Protein AF-C5KZC9-F1 (afdb_monomer)

pLDDT: mean 76.5, std 20.25, range [25.73, 97.44]

Structure (mmCIF, N/CA/C/O backbone):
data_AF-C5KZC9-F1
#
_entry.id   AF-C5KZC9-F1
#
loop_
_atom_site.group_PDB
_atom_site.id
_atom_site.type_symbol
_atom_site.label_atom_id
_atom_site.label_alt_id
_atom_site.label_comp_id
_atom_site.label_asym_id
_atom_site.label_entity_id
_atom_site.label_seq_id
_atom_site.pdbx_PDB_ins_code
_atom_site.Cartn_x
_atom_site.Cartn_y
_atom_site.Cartn_z
_atom_site.occupancy
_atom_site.B_iso_or_equiv
_atom_site.auth_seq_id
_atom_site.auth_comp_id
_atom_site.auth_asym_id
_atom_site.auth_atom_id
_atom_site.pdbx_PDB_model_num
ATOM 1 N N . MET A 1 1 ? -33.619 15.787 -28.113 1.00 56.53 1 MET A N 1
ATOM 2 C CA . MET A 1 1 ? -34.824 15.635 -27.268 1.00 56.53 1 MET A CA 1
ATOM 3 C C . MET A 1 1 ? -34.682 14.503 -26.257 1.00 56.53 1 MET A C 1
ATOM 5 O O . MET A 1 1 ? -35.093 14.689 -25.119 1.00 56.53 1 MET A O 1
ATOM 9 N N . ASP A 1 2 ? -34.049 13.380 -26.606 1.00 70.75 2 ASP A N 1
ATOM 10 C CA . ASP A 1 2 ? -33.923 12.236 -25.684 1.00 70.75 2 ASP A CA 1
ATOM 11 C C . ASP A 1 2 ? -33.048 12.512 -24.455 1.00 70.75 2 ASP A C 1
ATOM 13 O O . ASP A 1 2 ? -33.396 12.105 -23.353 1.00 70.75 2 ASP A O 1
ATOM 17 N N . HIS A 1 3 ? -31.980 13.305 -24.595 1.00 58.06 3 HIS A N 1
ATOM 18 C CA . HIS A 1 3 ? -31.148 13.717 -23.457 1.00 58.06 3 HIS A CA 1
ATOM 19 C C . HIS A 1 3 ? -31.890 14.625 -22.455 1.00 58.06 3 HIS A C 1
ATOM 21 O O . HIS A 1 3 ? -31.601 14.568 -21.265 1.00 58.06 3 HIS A O 1
ATOM 27 N N . LEU A 1 4 ? -32.868 15.426 -22.905 1.00 70.88 4 LEU A N 1
ATOM 28 C CA . LEU A 1 4 ? -33.699 16.267 -22.028 1.00 70.88 4 LEU A CA 1
ATOM 29 C C . LEU A 1 4 ? -34.722 15.425 -21.259 1.00 70.88 4 LEU A C 1
ATOM 31 O O . LEU A 1 4 ? -34.885 15.614 -20.058 1.00 70.88 4 LEU A O 1
ATOM 35 N N . LYS A 1 5 ? -35.358 14.449 -21.920 1.00 80.25 5 LYS A N 1
ATOM 36 C CA . LYS A 1 5 ? -36.233 13.472 -21.250 1.00 80.25 5 LYS A CA 1
ATOM 37 C C . LYS A 1 5 ? -35.456 12.612 -20.246 1.00 80.25 5 LYS A C 1
ATOM 39 O O . LYS A 1 5 ? -35.939 12.378 -19.145 1.00 80.25 5 LYS A O 1
ATOM 44 N N . ALA A 1 6 ? -34.237 12.196 -20.593 1.00 75.38 6 ALA A N 1
ATOM 45 C CA . ALA A 1 6 ? -33.352 11.466 -19.686 1.00 75.38 6 ALA A CA 1
ATOM 46 C C . ALA A 1 6 ? -32.911 12.316 -18.482 1.00 75.38 6 ALA A C 1
ATOM 48 O O . ALA A 1 6 ? -32.809 11.796 -17.376 1.00 75.38 6 ALA A O 1
ATOM 49 N N . ALA A 1 7 ? -32.679 13.619 -18.677 1.00 75.31 7 ALA A N 1
ATOM 50 C CA . ALA A 1 7 ? -32.348 14.538 -17.591 1.00 75.31 7 ALA A CA 1
ATOM 51 C C . ALA A 1 7 ? -33.533 14.767 -16.638 1.00 75.31 7 ALA A C 1
ATOM 53 O O . ALA A 1 7 ? -33.340 14.730 -15.430 1.00 75.31 7 ALA A O 1
ATOM 54 N N . LEU A 1 8 ? -34.751 14.934 -17.166 1.00 79.50 8 LEU A N 1
ATOM 55 C CA . LEU A 1 8 ? -35.981 15.105 -16.375 1.00 79.50 8 LEU A CA 1
ATOM 56 C C . LEU A 1 8 ? -36.355 13.865 -15.548 1.00 79.50 8 LEU A C 1
ATOM 58 O O . LEU A 1 8 ? -36.959 14.001 -14.490 1.00 79.50 8 LEU A O 1
ATOM 62 N N . ASN A 1 9 ? -35.989 12.669 -16.016 1.00 79.00 9 ASN A N 1
ATOM 63 C CA . ASN A 1 9 ? -36.271 11.408 -15.324 1.00 79.00 9 ASN A CA 1
ATOM 64 C C . ASN A 1 9 ? -35.149 10.955 -14.373 1.00 79.00 9 ASN A C 1
ATOM 66 O O . ASN A 1 9 ? -35.318 9.964 -13.660 1.00 79.00 9 ASN A O 1
ATOM 70 N N . ARG A 1 10 ? -33.996 11.636 -14.352 1.00 73.81 10 ARG A N 1
ATOM 71 C CA . ARG A 1 10 ? -32.923 11.331 -13.398 1.00 73.81 10 ARG A CA 1
ATOM 72 C C . ARG A 1 10 ? -33.232 11.989 -12.060 1.00 73.81 10 ARG A C 1
ATOM 74 O O . ARG A 1 10 ? -33.230 13.211 -11.962 1.00 73.81 10 ARG A O 1
ATOM 81 N N . LYS A 1 11 ? -33.431 11.171 -11.025 1.00 71.44 11 LYS A N 1
ATOM 82 C CA . LYS A 1 11 ? -33.475 11.650 -9.638 1.00 71.44 11 LYS A CA 1
ATOM 83 C C . LYS A 1 11 ? -32.173 12.362 -9.302 1.00 71.44 11 LYS A C 1
ATOM 85 O O . LYS A 1 11 ? -31.092 11.895 -9.676 1.00 71.44 11 LYS A O 1
ATOM 90 N N . HIS A 1 12 ? -32.277 13.491 -8.611 1.00 66.44 12 HIS A N 1
ATOM 91 C CA . HIS A 1 12 ? -31.093 14.218 -8.186 1.00 66.44 12 HIS A CA 1
ATOM 92 C C . HIS A 1 12 ? -30.274 13.339 -7.220 1.00 66.44 12 HIS A C 1
ATOM 94 O O . HIS A 1 12 ? -30.868 12.650 -6.391 1.00 66.44 12 HIS A O 1
ATOM 100 N N . PRO A 1 13 ? -28.929 13.362 -7.252 1.00 62.03 13 PRO A N 1
ATOM 101 C CA . PRO A 1 13 ? -28.102 12.558 -6.344 1.00 62.03 13 PRO A CA 1
ATOM 102 C C . PRO A 1 13 ? -28.364 12.815 -4.849 1.00 62.03 13 PRO A C 1
ATOM 104 O O . PRO A 1 13 ? -28.016 11.985 -4.019 1.00 62.03 13 PRO A O 1
ATOM 107 N N . PHE A 1 14 ? -28.984 13.952 -4.501 1.00 61.25 14 PHE A N 1
ATOM 108 C CA . PHE A 1 14 ? -29.419 14.263 -3.132 1.00 61.25 14 PHE A CA 1
ATOM 109 C C . PHE A 1 14 ? -30.878 13.865 -2.823 1.00 61.25 14 PHE A C 1
ATOM 111 O O . PHE A 1 14 ? -31.293 13.958 -1.674 1.00 61.25 14 PHE A O 1
ATOM 118 N N . GLU A 1 15 ? -31.662 13.439 -3.818 1.00 68.25 15 GLU A N 1
ATOM 119 C CA . GLU A 1 15 ? -33.029 12.904 -3.649 1.00 68.25 15 GLU A CA 1
ATOM 120 C C . GLU A 1 15 ? -33.037 11.380 -3.482 1.00 68.25 15 GLU A C 1
ATOM 122 O O . GLU A 1 15 ? -33.970 10.808 -2.916 1.00 68.25 15 GLU A O 1
ATOM 127 N N . THR A 1 16 ? -31.996 10.700 -3.964 1.00 64.38 16 THR A N 1
ATOM 128 C CA . THR A 1 16 ? -31.671 9.339 -3.540 1.00 64.38 16 THR A CA 1
ATOM 129 C C . THR A 1 16 ? -31.105 9.443 -2.130 1.00 64.38 16 THR A C 1
ATOM 131 O O . THR A 1 16 ? -29.973 9.890 -1.968 1.00 64.38 16 THR A O 1
ATOM 134 N N . GLY A 1 17 ? -31.918 9.140 -1.113 1.00 59.38 17 GLY A N 1
ATOM 135 C CA . GLY A 1 17 ? -31.528 9.263 0.294 1.00 59.38 17 GLY A CA 1
ATOM 136 C C . GLY A 1 17 ? -30.123 8.716 0.553 1.00 59.38 17 GLY A C 1
ATOM 137 O O . GLY A 1 17 ? -29.744 7.676 0.014 1.00 59.38 17 GLY A O 1
ATOM 138 N N . ILE A 1 18 ? -29.338 9.443 1.347 1.00 65.19 18 ILE A N 1
ATOM 139 C CA . ILE A 1 18 ? -27.972 9.044 1.682 1.00 65.19 18 ILE A CA 1
ATOM 140 C C . ILE A 1 18 ? -28.056 7.724 2.450 1.00 65.19 18 ILE A C 1
ATOM 142 O O . ILE A 1 18 ? -28.558 7.692 3.569 1.00 65.19 18 ILE A O 1
ATOM 146 N N . THR A 1 19 ? -27.584 6.639 1.843 1.00 71.38 19 THR A N 1
ATOM 147 C CA . THR A 1 19 ? -27.406 5.364 2.539 1.00 71.38 19 THR A CA 1
ATOM 148 C C . THR A 1 19 ? -26.025 5.398 3.172 1.00 71.38 19 THR A C 1
ATOM 150 O O . THR A 1 19 ? -25.015 5.440 2.465 1.00 71.38 19 THR A O 1
ATOM 153 N N . LEU A 1 20 ? -25.970 5.483 4.499 1.00 77.62 20 LEU A N 1
ATOM 154 C CA . LEU A 1 20 ? -24.702 5.463 5.214 1.00 77.62 20 LEU A CA 1
ATOM 155 C C . LEU A 1 20 ? -24.262 4.002 5.391 1.00 77.62 20 LEU A C 1
ATOM 157 O O . LEU A 1 20 ? -25.102 3.115 5.538 1.00 77.62 20 LEU A O 1
ATOM 161 N N . PRO A 1 21 ? -22.952 3.712 5.391 1.00 80.88 21 PRO A N 1
ATOM 162 C CA . PRO A 1 21 ? -22.478 2.403 5.817 1.00 80.88 21 PRO A CA 1
ATOM 163 C C . PRO A 1 21 ? -22.951 2.108 7.246 1.00 80.88 21 PRO A C 1
ATOM 165 O O . PRO A 1 21 ? -22.886 2.991 8.104 1.00 80.88 21 PRO A O 1
ATOM 168 N N . LEU A 1 22 ? -23.344 0.862 7.530 1.00 82.06 22 LEU A N 1
ATOM 169 C CA . LEU A 1 22 ? -23.830 0.448 8.858 1.00 82.06 22 LEU A CA 1
ATOM 170 C C . LEU A 1 22 ? -22.852 0.802 9.990 1.00 82.06 22 LEU A C 1
ATOM 172 O O . LEU A 1 22 ? -23.264 1.172 11.086 1.00 82.06 22 LEU A O 1
ATOM 176 N N . SER A 1 23 ? -21.545 0.736 9.721 1.00 81.69 23 SER A N 1
ATOM 177 C CA . SER A 1 23 ? -20.506 1.127 10.679 1.00 81.69 23 SER A CA 1
ATOM 178 C C . SER A 1 23 ? -20.565 2.614 11.043 1.00 81.69 23 SER A C 1
ATOM 180 O O . SER A 1 23 ? -20.324 2.979 12.195 1.00 81.69 23 SER A O 1
ATOM 182 N N . LEU A 1 24 ? -20.917 3.474 10.086 1.00 85.19 24 LEU A N 1
ATOM 183 C CA . LEU A 1 24 ? -21.069 4.908 10.296 1.00 85.19 24 LEU A CA 1
ATOM 184 C C . LEU A 1 24 ? -22.388 5.230 11.005 1.00 85.19 24 LEU A C 1
ATOM 186 O O . LEU A 1 24 ? -22.391 6.061 11.910 1.00 85.19 24 LEU A O 1
ATOM 190 N N . GLU A 1 25 ? -23.477 4.539 10.665 1.00 88.69 25 GLU A N 1
ATOM 191 C CA . GLU A 1 25 ? -24.753 4.654 11.388 1.00 88.69 25 GLU A CA 1
ATOM 192 C C . GLU A 1 25 ? -24.590 4.265 12.860 1.00 88.69 25 GLU A C 1
ATOM 194 O O . GLU A 1 25 ? -24.936 5.045 13.746 1.00 88.69 25 GLU A O 1
ATOM 199 N N . ALA A 1 26 ? -23.952 3.124 13.135 1.00 87.75 26 ALA A N 1
ATOM 200 C CA . ALA A 1 26 ? -23.661 2.672 14.493 1.00 87.75 26 ALA A CA 1
ATOM 201 C C . ALA A 1 26 ? -22.746 3.647 15.255 1.00 87.75 26 ALA A C 1
ATOM 203 O O . ALA A 1 26 ? -22.892 3.832 16.469 1.00 87.75 26 ALA A O 1
ATOM 204 N N . ALA A 1 27 ? -21.796 4.288 14.566 1.00 89.81 27 ALA A N 1
ATOM 205 C CA . ALA A 1 27 ? -20.940 5.309 15.162 1.00 89.81 27 ALA A CA 1
ATOM 206 C C . ALA A 1 27 ? -21.733 6.571 15.532 1.00 89.81 27 ALA A C 1
ATOM 208 O O . ALA A 1 27 ? -21.551 7.096 16.633 1.00 89.81 27 ALA A O 1
ATOM 209 N N . ILE A 1 28 ? -22.632 7.026 14.654 1.00 92.06 28 ILE A N 1
ATOM 210 C CA . ILE A 1 28 ? -23.534 8.156 14.914 1.00 92.06 28 ILE A CA 1
ATOM 211 C C . ILE A 1 28 ? -24.454 7.826 16.091 1.00 92.06 28 ILE A C 1
ATOM 213 O O . ILE A 1 28 ? -24.518 8.598 17.044 1.00 92.06 28 ILE A O 1
ATOM 217 N N . GLU A 1 29 ? -25.103 6.663 16.079 1.00 92.56 29 GLU A N 1
ATOM 218 C CA . GLU A 1 29 ? -25.980 6.215 17.164 1.00 92.56 29 GLU A CA 1
ATOM 219 C C . GLU A 1 29 ? -25.226 6.147 18.498 1.00 92.56 29 GLU A C 1
ATOM 221 O O . GLU A 1 29 ? -25.708 6.653 19.512 1.00 92.56 29 GLU A O 1
ATOM 226 N N . THR A 1 30 ? -24.006 5.603 18.502 1.00 91.56 30 THR A N 1
ATOM 227 C CA . THR A 1 30 ? -23.151 5.561 19.699 1.00 91.56 30 THR A CA 1
ATOM 228 C C . THR A 1 30 ? -22.837 6.967 20.209 1.00 91.56 30 THR A C 1
ATOM 230 O O . THR A 1 30 ? -22.864 7.199 21.416 1.00 91.56 30 THR A O 1
ATOM 233 N N . GLN A 1 31 ? -22.544 7.907 19.309 1.00 92.56 31 GLN A N 1
ATOM 234 C CA . GLN A 1 31 ? -22.215 9.287 19.664 1.00 92.56 31 GLN A CA 1
ATOM 235 C C . GLN A 1 31 ? -23.430 10.063 20.192 1.00 92.56 31 GLN A C 1
ATOM 237 O O . GLN A 1 31 ? -23.261 10.952 21.022 1.00 92.56 31 GLN A O 1
ATOM 242 N N . LEU A 1 32 ? -24.635 9.733 19.719 1.00 93.81 32 LEU A N 1
ATOM 243 C CA . LEU A 1 32 ? -25.893 10.324 20.183 1.00 93.81 32 LEU A CA 1
ATOM 244 C C . LEU A 1 32 ? -26.385 9.707 21.498 1.00 93.81 32 LEU A C 1
ATOM 246 O O . LEU A 1 32 ? -27.027 10.393 22.288 1.00 93.81 32 LEU A O 1
ATOM 250 N N . SER A 1 33 ? -26.092 8.426 21.730 1.00 94.88 33 SER A N 1
ATOM 251 C CA . SER A 1 33 ? -26.618 7.670 22.875 1.00 94.88 33 SER A CA 1
ATOM 252 C C . SER A 1 33 ? -25.740 7.737 24.123 1.00 94.88 33 SER A C 1
ATOM 254 O O . SER A 1 33 ? -26.217 7.425 25.211 1.00 94.88 33 SER A O 1
ATOM 256 N N . LEU A 1 34 ? -24.460 8.093 23.984 1.00 94.56 34 LEU A N 1
ATOM 257 C CA . LEU A 1 34 ? -23.493 8.099 25.081 1.00 94.56 34 LEU A CA 1
ATOM 258 C C . LEU A 1 34 ? -22.983 9.505 25.381 1.00 94.56 34 LEU A C 1
ATOM 260 O O . LEU A 1 34 ? -22.775 10.329 24.490 1.00 94.56 34 LEU A O 1
ATOM 264 N N . THR A 1 35 ? -22.685 9.751 26.651 1.00 96.31 35 THR A N 1
ATOM 265 C CA . THR A 1 35 ? -21.981 10.963 27.072 1.00 96.31 35 THR A CA 1
ATOM 266 C C . THR A 1 35 ? -20.516 10.946 26.607 1.00 96.31 35 THR A C 1
ATOM 268 O O . THR A 1 35 ? -19.923 9.874 26.414 1.00 96.31 35 THR A O 1
ATOM 271 N N . PRO A 1 36 ? -19.867 12.120 26.471 1.00 95.38 36 PRO A N 1
ATOM 272 C CA . PRO A 1 36 ? -18.444 12.195 26.136 1.00 95.38 36 PRO A CA 1
ATOM 273 C C . PRO A 1 36 ? -17.542 11.353 27.055 1.00 95.38 36 PRO A C 1
ATOM 275 O O . PRO A 1 36 ? -16.621 10.688 26.572 1.00 95.38 36 PRO A O 1
ATOM 278 N N . ASP A 1 37 ? -17.830 11.317 28.359 1.00 96.50 37 ASP A N 1
ATOM 279 C CA . ASP A 1 37 ? -17.047 10.559 29.342 1.00 96.50 37 ASP A CA 1
ATOM 280 C C . ASP A 1 37 ? -17.171 9.043 29.156 1.00 96.50 37 ASP A C 1
ATOM 282 O O . ASP A 1 37 ? -16.179 8.315 29.277 1.00 96.50 37 ASP A O 1
ATOM 286 N N . GLU A 1 38 ? -18.360 8.547 28.811 1.00 95.81 38 GLU A N 1
ATOM 287 C CA . GLU A 1 38 ? -18.588 7.131 28.503 1.00 95.81 38 GLU A CA 1
ATOM 288 C C . GLU A 1 38 ? -17.856 6.712 27.229 1.00 95.81 38 GLU A C 1
ATOM 290 O O . GLU A 1 38 ? -17.212 5.659 27.202 1.00 95.81 38 GLU A O 1
ATOM 295 N N . ILE A 1 39 ? -17.868 7.561 26.197 1.00 94.62 39 ILE A N 1
ATOM 296 C CA . ILE A 1 39 ? -17.125 7.330 24.951 1.00 94.62 39 ILE A CA 1
ATOM 297 C C . ILE A 1 39 ? -15.621 7.273 25.232 1.00 94.62 39 ILE A C 1
ATOM 299 O O . ILE A 1 39 ? -14.936 6.346 24.785 1.00 94.62 39 ILE A O 1
ATOM 303 N N . ILE A 1 40 ? -15.092 8.227 26.006 1.00 95.75 40 ILE A N 1
ATOM 304 C CA . ILE A 1 40 ? -13.680 8.247 26.406 1.00 95.75 40 ILE A CA 1
ATOM 305 C C . ILE A 1 40 ? -13.333 6.985 27.200 1.00 95.75 40 ILE A C 1
ATOM 307 O O . ILE A 1 40 ? -12.316 6.344 26.918 1.00 95.75 40 ILE A O 1
ATOM 311 N N . ARG A 1 41 ? -14.170 6.594 28.168 1.00 96.06 41 ARG A N 1
ATOM 312 C CA . ARG A 1 41 ? -13.973 5.376 28.964 1.00 96.06 41 ARG A CA 1
ATOM 313 C C . ARG A 1 41 ? -13.939 4.137 28.072 1.00 96.06 41 ARG A C 1
ATOM 315 O O . ARG A 1 41 ? -13.002 3.346 28.180 1.00 96.06 41 ARG A O 1
ATOM 322 N N . ARG A 1 42 ? -14.895 3.993 27.151 1.00 94.25 42 ARG A N 1
ATOM 323 C CA . ARG A 1 42 ? -14.969 2.864 26.211 1.00 94.25 42 ARG A CA 1
ATOM 324 C C . ARG A 1 42 ? -13.733 2.784 25.316 1.00 94.25 42 ARG A C 1
ATOM 326 O O . ARG A 1 42 ? -13.150 1.708 25.181 1.00 94.25 42 ARG A O 1
ATOM 333 N N . ARG A 1 43 ? -13.277 3.913 24.762 1.00 94.50 43 ARG A N 1
ATOM 334 C CA . ARG A 1 43 ? -12.041 3.983 23.960 1.00 94.50 43 ARG A CA 1
ATOM 335 C C . ARG A 1 43 ? -10.816 3.581 24.776 1.00 94.50 43 ARG A C 1
ATOM 337 O O . ARG A 1 43 ? -10.019 2.773 24.308 1.00 94.50 43 ARG A O 1
ATOM 344 N N . LYS A 1 44 ? -10.685 4.081 26.011 1.00 97.06 44 LYS A N 1
ATOM 345 C CA . LYS A 1 44 ? -9.577 3.725 26.915 1.00 97.06 44 LYS A CA 1
ATOM 346 C C . LYS A 1 44 ? -9.540 2.226 27.208 1.00 97.06 44 LYS A C 1
ATOM 348 O O . LYS A 1 44 ? -8.473 1.626 27.112 1.00 97.06 44 LYS A O 1
ATOM 353 N N . LEU A 1 45 ? -10.684 1.623 27.530 1.00 96.69 45 LEU A N 1
ATOM 354 C CA . LEU A 1 45 ? -10.778 0.184 27.794 1.00 96.69 45 LEU A CA 1
ATOM 355 C C . LEU A 1 45 ? -10.439 -0.644 26.550 1.00 96.69 45 LEU A C 1
ATOM 357 O O . LEU A 1 45 ? -9.626 -1.559 26.640 1.00 96.69 45 LEU A O 1
ATOM 361 N N . THR A 1 46 ? -10.976 -0.265 25.387 1.00 94.69 46 THR A N 1
ATOM 362 C CA . THR A 1 46 ? -10.694 -0.933 24.104 1.00 94.69 46 THR A CA 1
ATOM 363 C C . THR A 1 46 ? -9.201 -0.881 23.774 1.00 94.69 46 THR A C 1
ATOM 365 O O . THR A 1 46 ? -8.583 -1.905 23.503 1.00 94.69 46 THR A O 1
ATOM 368 N N . MET A 1 47 ? -8.578 0.297 23.880 1.00 96.44 47 MET A N 1
ATOM 369 C CA . MET A 1 47 ? -7.139 0.459 23.642 1.00 96.44 47 MET A CA 1
ATOM 370 C C . MET A 1 47 ? -6.288 -0.310 24.650 1.00 96.44 47 MET A C 1
ATOM 372 O O . MET A 1 47 ? -5.263 -0.873 24.277 1.00 96.44 47 MET A O 1
ATOM 376 N N . LYS A 1 48 ? -6.700 -0.368 25.922 1.00 97.44 48 LYS A N 1
ATOM 377 C CA . LYS A 1 48 ? -6.016 -1.177 26.939 1.00 97.44 48 LYS A CA 1
ATOM 378 C C . LYS A 1 48 ? -6.080 -2.667 26.592 1.00 97.44 48 LYS A C 1
ATOM 380 O O . LYS A 1 48 ? -5.063 -3.345 26.707 1.00 97.44 48 LYS A O 1
ATOM 385 N N . ALA A 1 49 ? -7.238 -3.159 26.153 1.00 95.88 49 ALA A N 1
ATOM 386 C CA . ALA A 1 49 ? -7.420 -4.549 25.745 1.00 95.88 49 ALA A CA 1
ATOM 387 C C . ALA A 1 49 ? -6.561 -4.899 24.521 1.00 95.88 49 ALA A C 1
ATOM 389 O O . ALA A 1 49 ? -5.813 -5.872 24.571 1.00 95.88 49 ALA A O 1
ATOM 390 N N . ILE A 1 50 ? -6.583 -4.059 23.480 1.00 96.81 50 ILE A N 1
ATOM 391 C CA . ILE A 1 50 ? -5.770 -4.256 22.270 1.00 96.81 50 ILE A CA 1
ATOM 392 C C . ILE A 1 50 ? -4.277 -4.241 22.606 1.00 96.81 50 ILE A C 1
ATOM 394 O O . ILE A 1 50 ? -3.555 -5.135 22.186 1.00 96.81 50 ILE A O 1
ATOM 398 N N . LYS A 1 51 ? -3.807 -3.300 23.437 1.00 96.25 51 LYS A N 1
ATOM 399 C CA . LYS A 1 51 ? -2.403 -3.275 23.890 1.00 96.25 51 LYS A CA 1
ATOM 400 C C . LYS A 1 51 ? -2.015 -4.531 24.665 1.00 96.25 51 LYS A C 1
ATOM 402 O O . LYS A 1 51 ? -0.946 -5.081 24.436 1.00 96.25 51 LYS A O 1
ATOM 407 N N . LYS A 1 52 ? -2.878 -4.995 25.575 1.00 96.69 52 LYS A N 1
ATOM 408 C CA . LYS A 1 52 ? -2.647 -6.241 26.319 1.00 96.69 52 LYS A CA 1
ATOM 409 C C . LYS A 1 52 ? -2.543 -7.432 25.363 1.00 96.69 52 LYS A C 1
ATOM 411 O O . LYS A 1 52 ? -1.692 -8.291 25.570 1.00 96.69 52 LYS A O 1
ATOM 416 N N . ARG A 1 53 ? -3.390 -7.475 24.328 1.00 96.44 53 ARG A N 1
ATOM 417 C CA . ARG A 1 53 ? -3.356 -8.537 23.321 1.00 96.44 53 ARG A CA 1
ATOM 418 C C . ARG A 1 53 ? -2.104 -8.467 22.450 1.00 96.44 53 ARG A C 1
ATOM 420 O O . ARG A 1 53 ? -1.478 -9.498 22.263 1.00 96.44 53 ARG A O 1
ATOM 427 N N . ALA A 1 54 ? -1.695 -7.268 22.035 1.00 95.56 54 ALA A N 1
ATOM 428 C CA . ALA A 1 54 ? -0.461 -7.040 21.287 1.00 95.56 54 ALA A CA 1
ATOM 429 C C . ALA A 1 54 ? 0.750 -7.664 21.995 1.00 95.56 54 ALA A C 1
ATOM 431 O O . ALA A 1 54 ? 1.443 -8.481 21.401 1.00 95.56 54 ALA A O 1
ATOM 432 N N . VAL A 1 55 ? 0.928 -7.357 23.288 1.00 95.62 55 VAL A N 1
ATOM 433 C CA . VAL A 1 55 ? 2.023 -7.900 24.113 1.00 95.62 55 VAL A CA 1
ATOM 434 C C . VAL A 1 55 ? 1.938 -9.422 24.234 1.00 95.62 55 VAL A C 1
ATOM 436 O O . VAL A 1 55 ? 2.946 -10.112 24.149 1.00 95.62 55 VAL A O 1
ATOM 439 N N . ALA A 1 56 ? 0.733 -9.970 24.412 1.00 95.50 56 ALA A N 1
ATOM 440 C CA . ALA A 1 56 ? 0.543 -11.417 24.518 1.00 95.50 56 ALA A CA 1
ATOM 441 C C . ALA A 1 56 ? 0.893 -12.176 23.223 1.00 95.50 56 ALA A C 1
ATOM 443 O O . ALA A 1 56 ? 1.182 -13.369 23.290 1.00 95.50 56 ALA A O 1
ATOM 444 N N . LEU A 1 57 ? 0.854 -11.503 22.069 1.00 94.75 57 LEU A N 1
ATOM 445 C CA . LEU A 1 57 ? 1.129 -12.089 20.757 1.00 94.75 57 LEU A CA 1
ATOM 446 C C . LEU A 1 57 ? 2.582 -11.909 20.294 1.00 94.75 57 LEU A C 1
ATOM 448 O O . LEU A 1 57 ? 2.999 -12.631 19.399 1.00 94.75 57 LEU A O 1
ATOM 452 N N . GLU A 1 58 ? 3.383 -11.034 20.914 1.00 90.19 58 GLU A N 1
ATOM 453 C CA . GLU A 1 58 ? 4.742 -10.686 20.447 1.00 90.19 58 GLU A CA 1
ATOM 454 C C . GLU A 1 58 ? 5.630 -11.901 20.123 1.00 90.19 58 GLU A C 1
ATOM 456 O O . GLU A 1 58 ? 6.289 -11.935 19.082 1.00 90.19 58 GLU A O 1
ATOM 461 N N . SER A 1 59 ? 5.640 -12.929 20.979 1.00 88.44 59 SER A N 1
ATOM 462 C CA . SER A 1 59 ? 6.451 -14.135 20.749 1.00 88.44 59 SER A CA 1
ATOM 463 C C . SER A 1 59 ? 5.930 -14.998 19.594 1.00 88.44 59 SER A C 1
ATOM 465 O O . SER A 1 59 ? 6.726 -15.538 18.822 1.00 88.44 59 SER A O 1
ATOM 467 N N . ALA A 1 60 ? 4.606 -15.120 19.463 1.00 88.12 60 ALA A N 1
ATOM 468 C CA . ALA A 1 60 ? 3.978 -15.848 18.361 1.00 88.12 60 ALA A CA 1
ATOM 469 C C . ALA A 1 60 ? 4.252 -15.135 17.031 1.00 88.12 60 ALA A C 1
ATOM 471 O O . ALA A 1 60 ? 4.724 -15.765 16.090 1.00 88.12 60 ALA A O 1
ATOM 472 N N . THR A 1 61 ? 4.113 -13.811 17.029 1.00 87.69 61 THR A N 1
ATOM 473 C CA . THR A 1 61 ? 4.357 -12.922 15.893 1.00 87.69 61 THR A CA 1
ATOM 474 C C . THR A 1 61 ? 5.803 -12.956 15.431 1.00 87.69 61 THR A C 1
ATOM 476 O O . THR A 1 61 ? 6.078 -13.134 14.251 1.00 87.69 61 THR A O 1
ATOM 479 N N . THR A 1 62 ? 6.754 -12.913 16.364 1.00 86.88 62 THR A N 1
ATOM 480 C CA . THR A 1 62 ? 8.179 -13.071 16.029 1.00 86.88 62 THR A CA 1
ATOM 481 C C . THR A 1 62 ? 8.444 -14.405 15.321 1.00 86.88 62 THR A C 1
ATOM 483 O O . THR A 1 62 ? 9.253 -14.479 14.399 1.00 86.88 62 THR A O 1
ATOM 486 N N . THR A 1 63 ? 7.743 -15.466 15.729 1.00 88.06 63 THR A N 1
ATOM 487 C CA . THR A 1 63 ? 7.883 -16.802 15.138 1.00 88.06 63 THR A CA 1
ATOM 488 C C . THR A 1 63 ? 7.199 -16.890 13.772 1.00 88.06 63 THR A C 1
ATOM 490 O O . THR A 1 63 ? 7.788 -17.419 12.830 1.00 88.06 63 THR A O 1
ATOM 493 N N . SER A 1 64 ? 5.980 -16.360 13.640 1.00 85.06 64 SER A N 1
ATOM 494 C CA . SER A 1 64 ? 5.196 -16.394 12.398 1.00 85.06 64 SER A CA 1
ATOM 495 C C . SER A 1 64 ? 5.782 -15.493 11.309 1.00 85.06 64 SER A C 1
ATOM 497 O O . SER A 1 64 ? 5.628 -15.791 10.126 1.00 85.06 64 SER A O 1
ATOM 499 N N . GLN A 1 65 ? 6.506 -14.438 11.696 1.00 85.69 65 GLN A N 1
ATOM 500 C CA . GLN A 1 65 ? 7.173 -13.503 10.789 1.00 85.69 65 GLN A CA 1
ATOM 501 C C . GLN A 1 65 ? 8.631 -13.866 10.464 1.00 85.69 65 GLN A C 1
ATOM 503 O O . GLN A 1 65 ? 9.209 -13.280 9.551 1.00 85.69 65 GLN A O 1
ATOM 508 N N . ALA A 1 66 ? 9.227 -14.855 11.142 1.00 83.75 66 ALA A N 1
ATOM 509 C CA . ALA A 1 66 ? 10.587 -15.321 10.857 1.00 83.75 66 ALA A CA 1
ATOM 510 C C . ALA A 1 66 ? 10.851 -15.735 9.386 1.00 83.75 66 ALA A C 1
ATOM 512 O O . ALA A 1 66 ? 11.956 -15.474 8.907 1.00 83.75 66 ALA A O 1
ATOM 513 N N . PRO A 1 67 ? 9.905 -16.356 8.647 1.00 86.44 67 PRO A N 1
ATOM 514 C CA . PRO A 1 67 ? 10.127 -16.739 7.253 1.00 86.44 67 PRO A CA 1
ATOM 515 C C . PRO A 1 67 ? 9.833 -15.623 6.234 1.00 86.44 67 PRO A C 1
ATOM 517 O O . PRO A 1 67 ? 9.915 -15.880 5.033 1.00 86.44 67 PRO A O 1
ATOM 520 N N . ILE A 1 68 ? 9.473 -14.405 6.664 1.00 89.31 68 ILE A N 1
ATOM 521 C CA . ILE A 1 68 ? 9.159 -13.302 5.743 1.00 89.31 68 ILE A CA 1
ATOM 522 C C . ILE A 1 68 ? 10.405 -12.918 4.935 1.00 89.31 68 ILE A C 1
ATOM 524 O O . ILE A 1 68 ? 11.506 -12.778 5.471 1.00 89.31 68 ILE A O 1
ATOM 528 N N . HIS A 1 69 ? 10.221 -12.708 3.628 1.00 90.12 69 HIS A N 1
ATOM 529 C CA . HIS A 1 69 ? 11.287 -12.254 2.738 1.00 90.12 69 HIS A CA 1
ATOM 530 C C . HIS A 1 69 ? 11.893 -10.932 3.234 1.00 90.12 69 HIS A C 1
ATOM 532 O O . HIS A 1 69 ? 11.168 -10.024 3.637 1.00 90.12 69 HIS A O 1
ATOM 538 N N . SER A 1 70 ? 13.218 -10.785 3.164 1.00 88.50 70 SER A N 1
ATOM 539 C CA . SER A 1 70 ? 13.943 -9.647 3.752 1.00 88.50 70 SER A CA 1
ATOM 540 C C . SER A 1 70 ? 13.411 -8.281 3.302 1.00 88.50 70 SER A C 1
ATOM 542 O O . SER A 1 70 ? 13.274 -7.375 4.122 1.00 88.50 70 SER A O 1
ATOM 544 N N . ASP A 1 71 ? 13.056 -8.133 2.025 1.00 84.62 71 ASP A N 1
ATOM 545 C CA . ASP A 1 71 ? 12.493 -6.883 1.500 1.00 84.62 71 ASP A CA 1
ATOM 546 C C . ASP A 1 71 ? 11.082 -6.586 2.017 1.00 84.62 71 ASP A C 1
ATOM 548 O O . ASP A 1 71 ? 10.757 -5.431 2.283 1.00 84.62 71 ASP A O 1
ATOM 552 N N . VAL A 1 72 ? 10.266 -7.618 2.237 1.00 87.56 72 VAL A N 1
ATOM 553 C CA . VAL A 1 72 ? 8.937 -7.468 2.846 1.00 87.56 72 VAL A CA 1
ATOM 554 C C . VAL A 1 72 ? 9.087 -7.141 4.333 1.00 87.56 72 VAL A C 1
ATOM 556 O O . VAL A 1 72 ? 8.413 -6.246 4.842 1.00 87.56 72 VAL A O 1
ATOM 559 N N . ALA A 1 73 ? 10.039 -7.775 5.023 1.00 89.00 73 ALA A N 1
ATOM 560 C CA . ALA A 1 73 ? 10.323 -7.536 6.435 1.00 89.00 73 ALA A CA 1
ATOM 561 C C . ALA A 1 73 ? 10.779 -6.092 6.721 1.00 89.00 73 ALA A C 1
ATOM 563 O O . ALA A 1 73 ? 10.431 -5.546 7.766 1.00 89.00 73 ALA A O 1
ATOM 564 N N . LYS A 1 74 ? 11.477 -5.426 5.786 1.00 85.75 74 LYS A N 1
ATOM 565 C CA . LYS A 1 74 ? 11.819 -3.991 5.907 1.00 85.75 74 LYS A CA 1
ATOM 566 C C . LYS A 1 74 ? 10.582 -3.096 6.064 1.00 85.75 74 LYS A C 1
ATOM 568 O O . LYS A 1 74 ? 10.676 -2.039 6.682 1.00 85.75 74 LYS A O 1
ATOM 573 N N . ILE A 1 75 ? 9.444 -3.508 5.502 1.00 84.56 75 ILE A N 1
ATOM 574 C CA . ILE A 1 75 ? 8.195 -2.737 5.490 1.00 84.56 75 ILE A CA 1
ATOM 575 C C . ILE A 1 75 ? 7.236 -3.254 6.570 1.00 84.56 75 ILE A C 1
ATOM 577 O O . ILE A 1 75 ? 6.785 -2.490 7.421 1.00 84.56 75 ILE A O 1
ATOM 581 N N . ALA A 1 76 ? 6.932 -4.553 6.547 1.00 87.19 76 ALA A N 1
ATOM 582 C CA . ALA A 1 76 ? 5.906 -5.177 7.379 1.00 87.19 76 ALA A CA 1
ATOM 583 C C . ALA A 1 76 ? 6.455 -5.867 8.639 1.00 87.19 76 ALA A C 1
ATOM 585 O O . ALA A 1 76 ? 5.676 -6.230 9.516 1.00 87.19 76 ALA A O 1
ATOM 586 N N . GLY A 1 77 ? 7.774 -6.026 8.777 1.00 85.69 77 GLY A N 1
ATOM 587 C CA . GLY A 1 77 ? 8.379 -6.798 9.872 1.00 85.69 77 GLY A CA 1
ATOM 588 C C . GLY A 1 77 ? 8.205 -6.182 11.262 1.00 85.69 77 GLY A C 1
ATOM 589 O O . GLY A 1 77 ? 8.282 -6.891 12.256 1.00 85.69 77 GLY A O 1
ATOM 590 N N . ASN A 1 78 ? 7.920 -4.879 11.344 1.00 87.38 78 ASN A N 1
ATOM 591 C CA . ASN A 1 78 ? 7.607 -4.203 12.610 1.00 87.38 78 ASN A CA 1
ATOM 592 C C . ASN A 1 78 ? 6.103 -4.202 12.938 1.00 87.38 78 ASN A C 1
ATOM 594 O O . ASN A 1 78 ? 5.700 -3.696 13.988 1.00 87.38 78 ASN A O 1
ATOM 598 N N . LEU A 1 79 ? 5.256 -4.700 12.032 1.00 91.31 79 LEU A N 1
ATOM 599 C CA . LEU A 1 79 ? 3.818 -4.797 12.253 1.00 91.31 79 LEU A CA 1
ATOM 600 C C . LEU A 1 79 ? 3.506 -6.088 13.002 1.00 91.31 79 LEU A C 1
ATOM 602 O O . LEU A 1 79 ? 4.003 -7.150 12.641 1.00 91.31 79 LEU A O 1
ATOM 606 N N . ASN A 1 80 ? 2.622 -6.011 13.996 1.00 93.69 80 ASN A N 1
ATOM 607 C CA . ASN A 1 80 ? 2.087 -7.203 14.644 1.00 93.69 80 ASN A CA 1
ATOM 608 C C . ASN A 1 80 ? 0.977 -7.805 13.763 1.00 93.69 80 ASN A C 1
ATOM 610 O O . ASN A 1 80 ? -0.194 -7.442 13.897 1.00 93.69 80 ASN A O 1
ATOM 614 N N . LEU A 1 81 ? 1.374 -8.653 12.806 1.00 93.81 81 LEU A N 1
ATOM 615 C CA . LEU A 1 81 ? 0.466 -9.228 11.807 1.00 93.81 81 LEU A CA 1
ATOM 616 C C . LEU A 1 81 ? -0.566 -10.183 12.421 1.00 93.81 81 LEU A C 1
ATOM 618 O O . LEU A 1 81 ? -1.701 -10.191 11.959 1.00 93.81 81 LEU A O 1
ATOM 622 N N . ASP A 1 82 ? -0.225 -10.905 13.491 1.00 95.06 82 ASP A N 1
ATOM 623 C CA . ASP A 1 82 ? -1.189 -11.786 14.167 1.00 95.06 82 ASP A CA 1
ATOM 624 C C . ASP A 1 82 ? -2.271 -10.967 14.895 1.00 95.06 82 ASP A C 1
ATOM 626 O O . ASP A 1 82 ? -3.451 -11.308 14.872 1.00 95.06 82 ASP A O 1
ATOM 630 N N . LEU A 1 83 ? -1.903 -9.836 15.513 1.00 96.38 83 LEU A N 1
ATOM 631 C CA . LEU A 1 83 ? -2.887 -8.913 16.084 1.00 96.38 83 LEU A CA 1
ATOM 632 C C . LEU A 1 83 ? -3.779 -8.316 14.994 1.00 96.38 83 LEU A C 1
ATOM 634 O O . LEU A 1 83 ? -4.972 -8.125 15.222 1.00 96.38 83 LEU A O 1
ATOM 638 N N . LEU A 1 84 ? -3.210 -7.978 13.834 1.00 95.56 84 LEU A N 1
ATOM 639 C CA . LEU A 1 84 ? -3.990 -7.473 12.708 1.00 95.56 84 LEU A CA 1
ATOM 640 C C . LEU A 1 84 ? -5.016 -8.515 12.242 1.00 95.56 84 LEU A C 1
ATOM 642 O O . LEU A 1 84 ? -6.171 -8.153 12.034 1.00 95.56 84 LEU A O 1
ATOM 646 N N . GLU A 1 85 ? -4.617 -9.783 12.149 1.00 95.69 85 GLU A N 1
ATOM 647 C CA . GLU A 1 85 ? -5.500 -10.910 11.826 1.00 95.69 85 GLU A CA 1
ATOM 648 C C . GLU A 1 85 ? -6.655 -11.028 12.828 1.00 95.69 85 GLU A C 1
ATOM 650 O O . GLU A 1 85 ? -7.822 -11.009 12.438 1.00 95.69 85 GLU A O 1
ATOM 655 N N . GLU A 1 86 ? -6.363 -10.996 14.132 1.00 96.06 86 GLU A N 1
ATOM 656 C CA . GLU A 1 86 ? -7.410 -11.016 15.158 1.00 96.06 86 GLU A CA 1
ATOM 657 C C . GLU A 1 86 ? -8.359 -9.817 15.071 1.00 96.06 86 GLU A C 1
ATOM 659 O O . GLU A 1 86 ? -9.560 -9.953 15.299 1.00 96.06 86 GLU A O 1
ATOM 664 N N . LEU A 1 87 ? -7.848 -8.623 14.767 1.00 95.75 87 LEU A N 1
ATOM 665 C CA . LEU A 1 87 ? -8.679 -7.427 14.632 1.00 95.75 87 LEU A CA 1
ATOM 666 C C . LEU A 1 87 ? -9.577 -7.494 13.396 1.00 95.75 87 LEU A C 1
ATOM 668 O O . LEU A 1 87 ? -10.730 -7.062 13.468 1.00 95.75 87 LEU A O 1
ATOM 672 N N . ILE A 1 88 ? -9.076 -8.039 12.290 1.00 94.62 88 ILE A N 1
ATOM 673 C CA . ILE A 1 88 ? -9.859 -8.299 11.079 1.00 94.62 88 ILE A CA 1
ATOM 674 C C . ILE A 1 88 ? -11.012 -9.253 11.402 1.00 94.62 88 ILE A C 1
ATOM 676 O O . ILE A 1 88 ? -12.160 -8.955 11.063 1.00 94.62 88 ILE A O 1
ATOM 680 N N . ASP A 1 89 ? -10.741 -10.321 12.152 1.00 94.44 89 ASP A N 1
ATOM 681 C CA . ASP A 1 89 ? -11.759 -11.281 12.578 1.00 94.44 89 ASP A CA 1
ATOM 682 C C . ASP A 1 89 ? -12.779 -10.697 13.552 1.00 94.44 89 ASP A C 1
ATOM 684 O O . ASP A 1 89 ? -13.984 -10.893 13.388 1.00 94.44 89 ASP A O 1
ATOM 688 N N . LEU A 1 90 ? -12.325 -9.923 14.536 1.00 93.06 90 LEU A N 1
ATOM 689 C CA . LEU A 1 90 ? -13.197 -9.297 15.532 1.00 93.06 90 LEU A CA 1
ATOM 690 C C . LEU A 1 90 ? -14.127 -8.238 14.937 1.00 93.06 90 LEU A C 1
ATOM 692 O O . LEU A 1 90 ? -15.229 -8.036 15.448 1.00 93.06 90 LEU A O 1
ATOM 696 N N . THR A 1 91 ? -13.668 -7.519 13.914 1.00 89.19 91 THR A N 1
ATOM 697 C CA . THR A 1 91 ? -14.418 -6.408 13.302 1.00 89.19 91 THR A CA 1
ATOM 698 C C . THR A 1 91 ? -15.230 -6.817 12.086 1.00 89.19 91 THR A C 1
ATOM 700 O O . THR A 1 91 ? -15.936 -5.982 11.526 1.00 89.19 91 THR A O 1
ATOM 703 N N . ASP A 1 92 ? -15.140 -8.086 11.702 1.00 88.75 92 ASP A N 1
ATOM 704 C CA . ASP A 1 92 ? -15.672 -8.598 10.453 1.00 88.75 92 ASP A CA 1
ATOM 705 C C . ASP A 1 92 ? -15.203 -7.772 9.233 1.00 88.75 92 ASP A C 1
ATOM 707 O O . ASP A 1 92 ? -15.973 -7.447 8.328 1.00 88.75 92 ASP A O 1
ATOM 711 N N . TYR A 1 93 ? -13.918 -7.392 9.212 1.00 89.50 93 TYR A N 1
ATOM 712 C CA . TYR A 1 93 ? -13.374 -6.551 8.145 1.00 89.50 93 TYR A CA 1
ATOM 713 C C . TYR A 1 93 ? -13.443 -7.269 6.782 1.00 89.50 93 TYR A C 1
ATOM 715 O O . TYR A 1 93 ? -13.082 -8.444 6.710 1.00 89.50 93 TYR A O 1
ATOM 723 N N . PRO A 1 94 ? -13.885 -6.629 5.682 1.00 86.94 94 PRO A N 1
ATOM 724 C CA . PRO A 1 94 ? -14.171 -7.370 4.450 1.00 86.94 94 PRO A CA 1
ATOM 725 C C . PRO A 1 94 ? -12.938 -7.959 3.743 1.00 86.94 94 PRO A C 1
ATOM 727 O O . PRO A 1 94 ? -13.058 -8.972 3.059 1.00 86.94 94 PRO A O 1
ATOM 730 N N . ASP A 1 95 ? -11.756 -7.358 3.905 1.00 89.88 95 ASP A N 1
ATOM 731 C CA . ASP A 1 95 ? -10.516 -7.860 3.303 1.00 89.88 95 ASP A CA 1
ATOM 732 C C . ASP A 1 95 ? -9.772 -8.803 4.258 1.00 89.88 95 ASP A C 1
ATOM 734 O O . ASP A 1 95 ? -9.017 -8.375 5.134 1.00 89.88 95 ASP A O 1
ATOM 738 N N . ARG A 1 96 ? -10.002 -10.107 4.083 1.00 90.19 96 ARG A N 1
ATOM 739 C CA . ARG A 1 96 ? -9.324 -11.165 4.848 1.00 90.19 96 ARG A CA 1
ATOM 740 C C . ARG A 1 96 ? -7.940 -11.516 4.306 1.00 90.19 96 ARG A C 1
ATOM 742 O O . ARG A 1 96 ? -7.171 -12.149 5.020 1.00 90.19 96 ARG A O 1
ATOM 749 N N . ALA A 1 97 ? -7.623 -11.130 3.070 1.00 89.12 97 ALA A N 1
ATOM 750 C CA . ALA A 1 97 ? -6.349 -11.461 2.431 1.00 89.12 97 ALA A CA 1
ATOM 751 C C . ALA A 1 97 ? -5.218 -10.517 2.865 1.00 89.12 97 ALA A C 1
ATOM 753 O O . ALA A 1 97 ? -4.052 -10.903 2.815 1.00 89.12 97 ALA A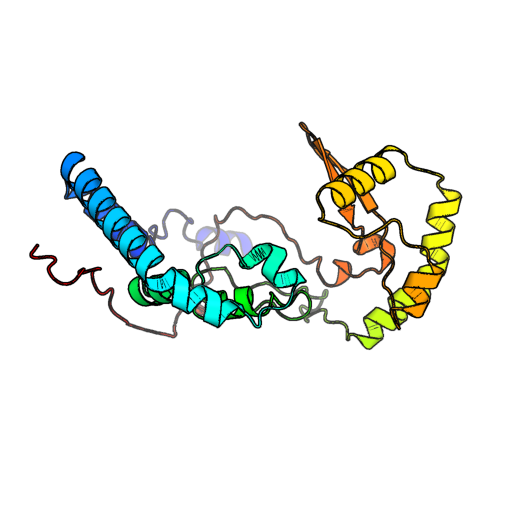 O 1
ATOM 754 N N . LEU A 1 98 ? -5.559 -9.328 3.375 1.00 90.12 98 LEU A N 1
ATOM 755 C CA . LEU A 1 98 ? -4.615 -8.276 3.757 1.00 90.12 98 LEU A CA 1
ATOM 756 C C . LEU A 1 98 ? -3.418 -8.753 4.596 1.00 90.12 98 LEU A C 1
ATOM 758 O O . LEU A 1 98 ? -2.295 -8.305 4.371 1.00 90.12 98 LEU A O 1
ATOM 762 N N . VAL A 1 99 ? -3.630 -9.633 5.579 1.00 92.44 99 VAL A N 1
ATOM 763 C CA . VAL A 1 99 ? -2.536 -10.129 6.439 1.00 92.44 99 VAL A CA 1
ATOM 764 C C . VAL A 1 99 ? -1.540 -10.946 5.630 1.00 92.44 99 VAL A C 1
ATOM 766 O O . VAL A 1 99 ? -0.331 -10.775 5.787 1.00 92.44 99 VAL A O 1
ATOM 769 N N . GLU A 1 100 ? -2.045 -11.806 4.753 1.00 90.31 100 GLU A N 1
ATOM 770 C CA . GLU A 1 100 ? -1.224 -12.668 3.913 1.00 90.31 100 GLU A CA 1
ATOM 771 C C . GLU A 1 100 ? -0.522 -11.864 2.816 1.00 90.31 100 GLU A C 1
ATOM 773 O O . GLU A 1 100 ? 0.661 -12.076 2.555 1.00 90.31 100 GLU A O 1
ATOM 778 N N . ASP A 1 101 ? -1.194 -10.859 2.255 1.00 89.31 101 ASP A N 1
ATOM 779 C CA . ASP A 1 101 ? -0.590 -9.933 1.298 1.00 89.31 101 ASP A CA 1
ATOM 780 C C . ASP A 1 101 ? 0.531 -9.097 1.942 1.00 89.31 101 ASP A C 1
ATOM 782 O O . ASP A 1 101 ? 1.564 -8.836 1.327 1.00 89.31 101 ASP A O 1
ATOM 786 N N . LEU A 1 102 ? 0.384 -8.692 3.208 1.00 90.69 102 LEU A N 1
ATOM 787 C CA . LEU A 1 102 ? 1.456 -8.019 3.953 1.00 90.69 102 LEU A CA 1
ATOM 788 C C . LEU A 1 102 ? 2.594 -8.971 4.334 1.00 90.69 102 LEU A C 1
ATOM 790 O O . LEU A 1 102 ? 3.742 -8.537 4.430 1.00 90.69 102 LEU A O 1
ATOM 794 N N . ARG A 1 103 ? 2.290 -10.253 4.555 1.00 90.19 103 ARG A N 1
ATOM 795 C CA . ARG A 1 103 ? 3.269 -11.290 4.907 1.00 90.19 103 ARG A CA 1
ATOM 796 C C . ARG A 1 103 ? 4.116 -11.710 3.705 1.00 90.19 103 ARG A C 1
ATOM 798 O O . ARG A 1 103 ? 5.328 -11.862 3.844 1.00 90.19 103 ARG A O 1
ATOM 805 N N . ASN A 1 104 ? 3.496 -11.857 2.538 1.00 88.88 104 ASN A N 1
ATOM 806 C CA . ASN A 1 104 ? 4.145 -12.323 1.308 1.00 88.88 104 ASN A CA 1
ATOM 807 C C . ASN A 1 104 ? 4.608 -11.189 0.389 1.00 88.88 104 ASN A C 1
ATOM 809 O O . ASN A 1 104 ? 5.434 -11.411 -0.496 1.00 88.88 104 ASN A O 1
ATOM 813 N N . GLY A 1 105 ? 4.094 -9.979 0.599 1.00 86.62 105 GLY A N 1
ATOM 814 C CA . GLY A 1 105 ? 4.216 -8.875 -0.338 1.00 86.62 105 GLY A CA 1
ATOM 815 C C . GLY A 1 105 ? 3.019 -8.805 -1.290 1.00 86.62 105 GLY A C 1
ATOM 816 O O . GLY A 1 105 ? 2.393 -9.803 -1.638 1.00 86.62 105 GLY A O 1
ATOM 817 N N . MET A 1 106 ? 2.716 -7.584 -1.721 1.00 83.12 106 MET A N 1
ATOM 818 C CA . MET A 1 106 ? 1.581 -7.295 -2.594 1.00 83.12 106 MET A CA 1
ATOM 819 C C . MET A 1 106 ? 1.962 -7.537 -4.063 1.00 83.12 106 MET A C 1
ATOM 821 O O . MET A 1 106 ? 3.046 -7.113 -4.484 1.00 83.12 106 MET A O 1
ATOM 825 N N . PRO A 1 107 ? 1.089 -8.146 -4.885 1.00 73.94 107 PRO A N 1
ATOM 826 C CA . PRO A 1 107 ? 1.346 -8.288 -6.311 1.00 73.94 107 PRO A CA 1
ATOM 827 C C . PRO A 1 107 ? 1.371 -6.911 -6.990 1.00 73.94 107 PRO A C 1
ATOM 829 O O . PRO A 1 107 ? 0.392 -6.171 -6.982 1.00 73.94 107 PRO A O 1
ATOM 832 N N . VAL A 1 108 ? 2.504 -6.568 -7.607 1.00 68.81 108 VAL A N 1
ATOM 833 C CA . VAL A 1 108 ? 2.685 -5.293 -8.332 1.00 68.81 108 VAL A CA 1
ATOM 834 C C . VAL A 1 108 ? 2.182 -5.383 -9.781 1.00 68.81 108 VAL A C 1
ATOM 836 O O . VAL A 1 108 ? 1.904 -4.368 -10.418 1.00 68.81 108 VAL A O 1
ATOM 839 N N . VAL A 1 109 ? 2.051 -6.601 -10.315 1.00 69.44 109 VAL A N 1
ATOM 840 C CA . VAL A 1 109 ? 1.616 -6.875 -11.691 1.00 69.44 109 VAL A CA 1
ATOM 841 C C . VAL A 1 109 ? 0.428 -7.827 -11.665 1.00 69.44 109 VAL A C 1
ATOM 843 O O . VAL A 1 109 ? 0.411 -8.781 -10.893 1.00 69.44 109 VAL A O 1
ATOM 846 N N . GLY A 1 110 ? -0.533 -7.592 -12.555 1.00 68.88 110 GLY A N 1
ATOM 847 C CA . GLY A 1 110 ? -1.741 -8.400 -12.686 1.00 68.88 110 GLY A CA 1
ATOM 848 C C . GLY A 1 110 ? -2.993 -7.608 -12.334 1.00 68.88 110 GLY A C 1
ATOM 849 O O . GLY A 1 110 ? -2.957 -6.387 -12.171 1.00 68.88 110 GLY A O 1
ATOM 850 N N . HIS A 1 111 ? -4.119 -8.308 -12.255 1.00 70.31 111 HIS A N 1
ATOM 851 C CA . HIS A 1 111 ? -5.356 -7.693 -11.796 1.00 70.31 111 HIS A CA 1
ATOM 852 C C . HIS A 1 111 ? -5.255 -7.428 -10.299 1.00 70.31 111 HIS A C 1
ATOM 854 O O . HIS A 1 111 ? -4.883 -8.311 -9.530 1.00 70.31 111 HIS A O 1
ATOM 860 N N . MET A 1 112 ? -5.612 -6.213 -9.892 1.00 70.75 112 MET A N 1
ATOM 861 C CA . MET A 1 112 ? -5.730 -5.889 -8.479 1.00 70.75 112 MET A CA 1
ATOM 862 C C . MET A 1 112 ? -6.862 -6.728 -7.884 1.00 70.75 112 MET A C 1
ATOM 864 O O . MET A 1 112 ? -7.998 -6.664 -8.367 1.00 70.75 112 MET A O 1
ATOM 868 N N . THR A 1 113 ? -6.548 -7.520 -6.862 1.00 69.62 113 THR A N 1
ATOM 869 C CA . THR A 1 113 ? -7.547 -8.298 -6.133 1.00 69.62 113 THR A CA 1
ATOM 870 C C . THR A 1 113 ? -8.576 -7.339 -5.548 1.00 69.62 113 THR A C 1
ATOM 872 O O . THR A 1 113 ? -8.234 -6.320 -4.947 1.00 69.62 113 THR A O 1
ATOM 875 N N . VAL A 1 114 ? -9.856 -7.622 -5.777 1.00 71.56 114 VAL A N 1
ATOM 876 C CA . VAL A 1 114 ? -10.936 -6.782 -5.263 1.00 71.56 114 VAL A CA 1
ATOM 877 C C . VAL A 1 114 ?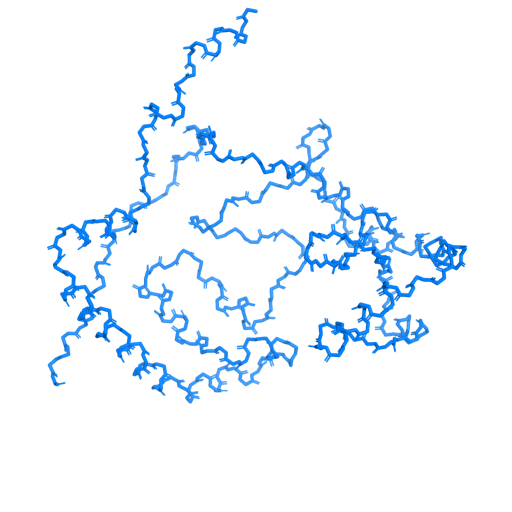 -11.326 -7.305 -3.896 1.00 71.56 114 VAL A C 1
ATOM 879 O O . VAL A 1 114 ? -11.775 -8.442 -3.797 1.00 71.56 114 VAL A O 1
ATOM 882 N N . ALA A 1 115 ? -11.208 -6.461 -2.875 1.00 75.12 115 ALA A N 1
ATOM 883 C CA . ALA A 1 115 ? -11.861 -6.664 -1.590 1.00 75.12 115 ALA A CA 1
ATOM 884 C C . ALA A 1 115 ? -13.232 -5.960 -1.615 1.00 75.12 115 ALA A C 1
ATOM 886 O O . ALA A 1 115 ? -13.285 -4.721 -1.526 1.00 75.12 115 ALA A O 1
ATOM 887 N N . PRO A 1 116 ? -14.350 -6.698 -1.789 1.00 68.75 116 PRO A N 1
ATOM 888 C CA . PRO A 1 116 ? -15.677 -6.099 -1.857 1.00 68.75 116 PRO A CA 1
ATOM 889 C C . PRO A 1 116 ? -15.974 -5.295 -0.590 1.00 68.75 116 PRO A C 1
ATOM 891 O O . PRO A 1 116 ? -15.674 -5.725 0.518 1.00 68.75 116 PRO A O 1
ATOM 894 N N . GLY A 1 117 ? -16.548 -4.104 -0.747 1.00 71.06 117 GLY A N 1
ATOM 895 C CA . GLY A 1 117 ? -16.892 -3.239 0.386 1.00 71.06 117 GLY A CA 1
ATOM 896 C C . GLY A 1 117 ? -15.727 -2.440 0.985 1.00 71.06 117 GLY A C 1
ATOM 897 O O . GLY A 1 117 ? -15.987 -1.548 1.789 1.00 71.06 117 GLY A O 1
ATOM 898 N N . VAL A 1 118 ? -14.476 -2.684 0.571 1.00 79.44 118 VAL A N 1
ATOM 899 C CA . VAL A 1 118 ? -13.322 -1.849 0.959 1.00 79.44 118 VAL A CA 1
ATOM 900 C C . VAL A 1 118 ? -13.021 -0.807 -0.112 1.00 79.44 118 VAL A C 1
ATOM 902 O O . VAL A 1 118 ? -13.030 0.394 0.158 1.00 79.44 118 VAL A O 1
ATOM 905 N N . PHE A 1 119 ? -12.797 -1.262 -1.344 1.00 77.25 119 PHE A N 1
ATOM 906 C CA . PHE A 1 119 ? -12.514 -0.399 -2.485 1.00 77.25 119 PHE A CA 1
ATOM 907 C C . PHE A 1 119 ? -13.540 -0.622 -3.593 1.00 77.25 119 PHE A C 1
ATOM 909 O O . PHE A 1 119 ? -14.065 -1.721 -3.775 1.00 77.25 119 PHE A O 1
ATOM 916 N N . ALA A 1 120 ? -13.821 0.434 -4.360 1.00 74.94 120 ALA A N 1
ATOM 917 C CA . ALA A 1 120 ? -14.582 0.280 -5.592 1.00 74.94 120 ALA A CA 1
ATOM 918 C C . ALA A 1 120 ? -13.824 -0.667 -6.539 1.00 74.94 120 ALA A C 1
ATOM 920 O O . ALA A 1 120 ? -12.593 -0.583 -6.606 1.00 74.94 120 ALA A O 1
ATOM 921 N N . PRO A 1 121 ? -14.527 -1.537 -7.289 1.00 70.88 121 PRO A N 1
ATOM 922 C CA . PRO A 1 121 ? -13.866 -2.439 -8.215 1.00 70.88 121 PRO A CA 1
ATOM 923 C C . PRO A 1 121 ? -13.017 -1.627 -9.206 1.00 70.88 121 PRO A C 1
ATOM 925 O O . PRO A 1 121 ? -13.494 -0.607 -9.728 1.00 70.88 121 PRO A O 1
ATOM 928 N N . PRO A 1 122 ? -11.763 -2.043 -9.462 1.00 69.31 122 PRO A N 1
ATOM 929 C CA . PRO A 1 122 ? -10.904 -1.369 -10.415 1.00 69.31 122 PRO A CA 1
ATOM 930 C C . PRO A 1 122 ? -11.594 -1.370 -11.777 1.00 69.31 122 PRO A C 1
ATOM 932 O O . PRO A 1 122 ? -12.165 -2.373 -12.206 1.00 69.31 122 PRO A O 1
ATOM 935 N N . ARG A 1 123 ? -11.560 -0.226 -12.462 1.00 71.88 123 ARG A N 1
ATOM 936 C CA . ARG A 1 123 ? -11.977 -0.159 -13.861 1.00 71.88 123 ARG A CA 1
ATOM 937 C C . ARG A 1 123 ? -10.756 -0.468 -14.706 1.00 71.88 123 ARG A C 1
ATOM 939 O O . ARG A 1 123 ? -9.852 0.373 -14.737 1.00 71.88 123 ARG A O 1
ATOM 946 N N . PRO A 1 124 ? -10.699 -1.640 -15.349 1.00 68.12 124 PRO A N 1
ATOM 947 C CA . PRO A 1 124 ? -9.561 -1.938 -16.173 1.00 68.12 124 PRO A CA 1
ATOM 948 C C . PRO A 1 124 ? -9.553 -0.995 -17.384 1.00 68.12 124 PRO A C 1
ATOM 950 O O . PRO A 1 124 ? -10.600 -0.488 -17.809 1.00 68.12 124 PRO A O 1
ATOM 953 N N . PRO A 1 125 ? -8.374 -0.720 -17.937 1.00 68.44 125 PRO A N 1
ATOM 954 C CA . PRO A 1 125 ? -8.252 0.130 -19.098 1.00 68.44 125 PRO A CA 1
ATOM 955 C C . PRO A 1 125 ? -8.849 -0.585 -20.302 1.00 68.44 125 PRO A C 1
ATOM 957 O O . PRO A 1 125 ? -8.571 -1.753 -20.537 1.00 68.44 125 PRO A O 1
ATOM 960 N N . THR A 1 126 ? -9.649 0.124 -21.084 1.00 67.12 126 THR A N 1
ATOM 961 C CA . THR A 1 126 ? -10.310 -0.374 -22.284 1.00 67.12 126 THR A CA 1
ATOM 962 C C . THR A 1 126 ? -9.833 0.350 -23.545 1.00 67.12 126 THR A C 1
ATOM 964 O O . THR A 1 126 ? -9.306 1.470 -23.510 1.00 67.12 126 THR A O 1
ATOM 967 N N . ASP A 1 127 ? -9.977 -0.299 -24.694 1.00 69.12 127 ASP A N 1
ATOM 968 C CA . ASP A 1 127 ? -9.857 0.332 -26.004 1.00 69.12 127 ASP A CA 1
ATOM 969 C C . ASP A 1 127 ? -11.121 1.115 -26.390 1.00 69.12 127 ASP A C 1
ATOM 971 O O . ASP A 1 127 ? -12.049 1.276 -25.594 1.00 69.12 127 ASP A O 1
ATOM 975 N N . SER A 1 128 ? -11.113 1.674 -27.603 1.00 69.94 128 SER A N 1
ATOM 976 C CA . SER A 1 128 ? -12.252 2.400 -28.171 1.00 69.94 128 SER A CA 1
ATOM 977 C C . SER A 1 128 ? -13.500 1.531 -28.329 1.00 69.94 128 SER A C 1
ATOM 979 O O . SER A 1 128 ? -14.600 2.074 -28.356 1.00 69.94 128 SER A O 1
ATOM 981 N N . ASP A 1 129 ? -13.330 0.210 -28.389 1.00 74.56 129 ASP A N 1
ATOM 982 C CA . ASP A 1 129 ? -14.400 -0.774 -28.547 1.00 74.56 129 ASP A CA 1
ATOM 983 C C . ASP A 1 129 ? -14.866 -1.330 -27.187 1.00 74.56 129 ASP A C 1
ATOM 985 O O . ASP A 1 129 ? -15.700 -2.234 -27.129 1.00 74.56 129 ASP A O 1
ATOM 989 N N . GLY A 1 130 ? -14.339 -0.793 -26.078 1.00 71.00 130 GLY A N 1
ATOM 990 C CA . GLY A 1 130 ? -14.686 -1.199 -24.718 1.00 71.00 130 GLY A CA 1
ATOM 991 C C . GLY A 1 130 ? -14.031 -2.505 -24.262 1.00 71.00 130 GLY A C 1
ATOM 992 O O . GLY A 1 130 ? -14.391 -3.014 -23.202 1.00 71.00 130 GLY A O 1
ATOM 993 N N . LYS A 1 131 ? -13.069 -3.052 -25.016 1.00 74.38 131 LYS A N 1
ATOM 994 C CA . LYS A 1 131 ? -12.342 -4.269 -24.634 1.00 74.38 131 LYS A CA 1
ATOM 995 C C . LYS A 1 131 ? -11.171 -3.939 -23.738 1.00 74.38 131 LYS A C 1
ATOM 997 O O . LYS A 1 131 ? -10.464 -2.963 -23.969 1.00 74.38 131 LYS A O 1
ATOM 1002 N N . GLU A 1 132 ? -10.945 -4.782 -22.740 1.00 72.06 132 GLU A N 1
ATOM 1003 C CA . GLU A 1 132 ? -9.823 -4.624 -21.829 1.00 72.06 132 GLU A CA 1
ATOM 1004 C C . GLU A 1 132 ? -8.477 -4.657 -22.568 1.00 72.06 132 GLU A C 1
ATOM 1006 O O . GLU A 1 132 ? -8.187 -5.536 -23.380 1.00 72.06 132 GLU A O 1
ATOM 1011 N N . LYS A 1 133 ? -7.639 -3.670 -22.267 1.00 73.50 133 LYS A N 1
ATOM 1012 C CA . LYS A 1 133 ? -6.290 -3.502 -22.787 1.00 73.50 133 LYS A CA 1
ATOM 1013 C C . LYS A 1 133 ? -5.300 -4.202 -21.864 1.00 73.50 133 LYS A C 1
ATOM 1015 O O . LYS A 1 133 ? -4.678 -3.561 -21.023 1.00 73.50 133 LYS A O 1
ATOM 1020 N N . VAL A 1 134 ? -5.110 -5.500 -22.078 1.00 73.69 134 VAL A N 1
ATOM 1021 C CA . VAL A 1 134 ? -4.069 -6.299 -21.412 1.00 73.69 134 VAL A CA 1
ATOM 1022 C C . VAL A 1 134 ? -2.912 -6.557 -22.381 1.00 73.69 134 VAL A C 1
ATOM 1024 O O . VAL A 1 134 ? -3.131 -6.812 -23.566 1.00 73.69 134 VAL A O 1
ATOM 1027 N N . ILE A 1 135 ? -1.674 -6.509 -21.887 1.00 75.56 135 ILE A N 1
ATOM 1028 C CA . ILE A 1 135 ? -0.503 -7.052 -22.592 1.00 75.56 135 ILE A CA 1
ATOM 1029 C C . ILE A 1 135 ? 0.063 -8.227 -21.815 1.00 75.56 135 ILE A C 1
ATOM 1031 O O . ILE A 1 135 ? 0.071 -8.218 -20.586 1.00 75.56 135 ILE A O 1
ATOM 1035 N N . SER A 1 136 ? 0.559 -9.232 -22.533 1.00 78.75 136 SER A N 1
ATOM 1036 C CA . SER A 1 136 ? 1.314 -10.312 -21.907 1.00 78.75 136 SER A CA 1
ATOM 1037 C C . SER A 1 136 ? 2.676 -9.810 -21.422 1.00 78.75 136 SER A C 1
ATOM 1039 O O . SER A 1 136 ? 3.215 -8.820 -21.929 1.00 78.75 136 SER A O 1
ATOM 1041 N N . LEU A 1 137 ? 3.261 -10.531 -20.466 1.00 76.81 137 LEU A N 1
ATOM 1042 C CA . LEU A 1 137 ? 4.611 -10.260 -19.975 1.00 76.81 137 LEU A CA 1
ATOM 1043 C C . LEU A 1 137 ? 5.656 -10.324 -21.105 1.00 76.81 137 LEU A C 1
ATOM 1045 O O . LEU A 1 137 ? 6.539 -9.472 -21.184 1.00 76.81 137 LEU A O 1
ATOM 1049 N N . ASP A 1 138 ? 5.510 -11.266 -22.037 1.00 82.06 138 ASP A N 1
ATOM 1050 C CA . ASP A 1 138 ? 6.399 -11.387 -23.198 1.00 82.06 138 ASP A CA 1
ATOM 1051 C C . ASP A 1 138 ? 6.325 -10.171 -24.119 1.00 82.06 138 ASP A C 1
ATOM 1053 O O . ASP A 1 138 ? 7.348 -9.673 -24.597 1.00 82.06 138 ASP A O 1
ATOM 1057 N N . GLU A 1 139 ? 5.113 -9.665 -24.351 1.00 81.94 139 GLU A N 1
ATOM 1058 C CA . GLU A 1 139 ? 4.891 -8.469 -25.155 1.00 81.94 139 GLU A CA 1
ATOM 1059 C C . GLU A 1 139 ? 5.468 -7.229 -24.464 1.00 81.94 139 GLU A C 1
ATOM 1061 O O . GLU A 1 139 ? 6.098 -6.391 -25.117 1.00 81.94 139 GLU A O 1
ATOM 1066 N N . LEU A 1 140 ? 5.316 -7.133 -23.141 1.00 79.00 140 LEU A N 1
ATOM 1067 C CA . LEU A 1 140 ? 5.954 -6.102 -22.330 1.00 79.00 140 LEU A CA 1
ATOM 1068 C C . LEU A 1 140 ? 7.483 -6.149 -22.478 1.00 79.00 140 LEU A C 1
ATOM 1070 O O . LEU A 1 140 ? 8.100 -5.140 -22.834 1.00 79.00 140 LEU A O 1
ATOM 1074 N N . HIS A 1 141 ? 8.098 -7.314 -22.272 1.00 80.94 141 HIS A N 1
ATOM 1075 C CA . HIS A 1 141 ? 9.544 -7.485 -22.403 1.00 80.94 141 HIS A CA 1
ATOM 1076 C C . HIS A 1 141 ? 10.031 -7.176 -23.820 1.00 80.94 141 HIS A C 1
ATOM 1078 O O . HIS A 1 141 ? 11.033 -6.481 -23.997 1.00 80.94 141 HIS A O 1
ATOM 1084 N N . ARG A 1 142 ? 9.302 -7.619 -24.851 1.00 83.50 142 ARG A N 1
ATOM 1085 C CA . ARG A 1 142 ? 9.620 -7.321 -26.252 1.00 83.50 142 ARG A CA 1
ATOM 1086 C C . ARG A 1 142 ? 9.646 -5.817 -26.509 1.00 83.50 142 ARG A C 1
ATOM 1088 O O . ARG A 1 142 ? 10.602 -5.323 -27.104 1.00 83.50 142 ARG A O 1
ATOM 1095 N N . ARG A 1 143 ? 8.645 -5.078 -26.024 1.00 81.62 143 ARG A N 1
ATOM 1096 C CA . ARG A 1 143 ? 8.588 -3.612 -26.150 1.00 81.62 143 ARG A CA 1
ATOM 1097 C C . ARG A 1 143 ? 9.706 -2.922 -25.388 1.00 81.62 143 ARG A C 1
ATOM 1099 O O . ARG A 1 143 ? 10.321 -2.011 -25.935 1.00 81.62 143 ARG A O 1
ATOM 1106 N N . ALA A 1 144 ? 9.986 -3.359 -24.162 1.00 82.00 144 ALA A N 1
ATOM 1107 C CA . ALA A 1 144 ? 11.068 -2.811 -23.354 1.00 82.00 144 ALA A CA 1
ATOM 1108 C C . ALA A 1 144 ? 12.427 -2.976 -24.052 1.00 82.00 144 ALA A C 1
ATOM 1110 O O . ALA A 1 144 ? 13.185 -2.010 -24.146 1.00 82.00 144 ALA A O 1
ATOM 1111 N N . ARG A 1 145 ? 12.701 -4.156 -24.632 1.00 84.06 145 ARG A N 1
ATOM 1112 C CA . ARG A 1 145 ? 13.906 -4.402 -25.443 1.00 84.06 145 ARG A CA 1
ATOM 1113 C C . ARG A 1 145 ? 13.976 -3.474 -26.654 1.00 84.06 145 ARG A C 1
ATOM 1115 O O . ARG A 1 145 ? 15.008 -2.851 -26.878 1.00 84.06 145 ARG A O 1
ATOM 1122 N N . SER A 1 146 ? 12.882 -3.340 -27.407 1.00 83.88 146 SER A N 1
ATOM 1123 C CA . SER A 1 146 ? 12.841 -2.472 -28.591 1.00 83.88 146 SER A CA 1
ATOM 1124 C C . SER A 1 146 ? 13.000 -0.982 -28.264 1.00 83.88 146 SER A C 1
ATOM 1126 O O . SER A 1 146 ? 13.589 -0.252 -29.054 1.00 83.88 146 SER A O 1
ATOM 1128 N N . ALA A 1 147 ? 12.495 -0.518 -27.117 1.00 83.81 147 ALA A N 1
ATOM 1129 C CA . ALA A 1 147 ? 12.557 0.891 -26.725 1.00 83.81 147 ALA A CA 1
ATOM 1130 C C . ALA A 1 147 ? 13.889 1.286 -26.063 1.00 83.81 147 ALA A C 1
ATOM 1132 O O . ALA A 1 147 ? 14.272 2.454 -26.116 1.00 83.81 147 ALA A O 1
ATOM 1133 N N . ARG A 1 148 ? 14.614 0.328 -25.465 1.00 84.50 148 ARG A N 1
ATOM 1134 C CA . ARG A 1 148 ? 15.792 0.575 -24.615 1.00 84.50 148 ARG A CA 1
ATOM 1135 C C . ARG A 1 148 ? 16.818 1.520 -25.238 1.00 84.50 148 ARG A C 1
ATOM 1137 O O . ARG A 1 148 ? 17.147 2.537 -24.636 1.00 84.50 148 ARG A O 1
ATOM 1144 N N . ALA A 1 149 ? 17.306 1.193 -26.435 1.00 85.19 149 ALA A N 1
ATOM 1145 C CA . ALA A 1 149 ? 18.348 1.978 -27.095 1.00 85.19 149 ALA A CA 1
ATOM 1146 C C . ALA A 1 149 ? 17.889 3.420 -27.363 1.00 85.19 149 ALA A C 1
ATOM 1148 O O . ALA A 1 149 ? 18.630 4.365 -27.117 1.00 85.19 149 ALA A O 1
ATOM 1149 N N . SER A 1 150 ? 16.634 3.599 -27.789 1.00 86.88 150 SER A N 1
ATOM 1150 C CA . SER A 1 150 ? 16.064 4.926 -28.031 1.00 86.88 150 SER A CA 1
ATOM 1151 C C . SER A 1 150 ? 15.925 5.744 -2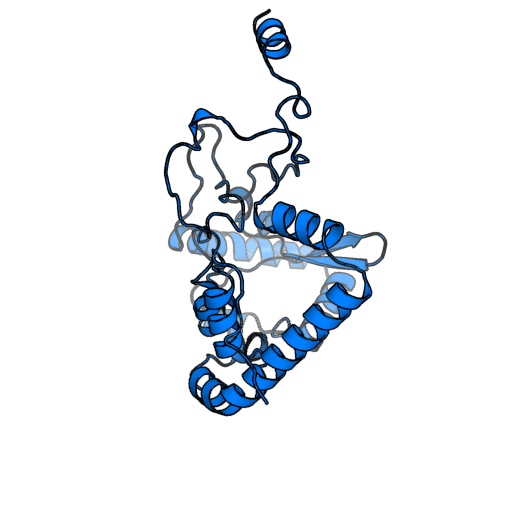6.745 1.00 86.88 150 SER A C 1
ATOM 1153 O O . SER A 1 150 ? 16.205 6.940 -26.771 1.00 86.88 150 SER A O 1
ATOM 1155 N N . ILE A 1 151 ? 15.541 5.121 -25.625 1.00 85.94 151 ILE A N 1
ATOM 1156 C CA . ILE A 1 151 ? 15.450 5.797 -24.321 1.00 85.94 151 ILE A CA 1
ATOM 1157 C C . ILE A 1 151 ? 16.834 6.257 -23.861 1.00 85.94 151 ILE A C 1
ATOM 1159 O O . ILE A 1 151 ? 16.987 7.413 -23.477 1.00 85.94 151 ILE A O 1
ATOM 1163 N N . ILE A 1 152 ? 17.835 5.371 -23.914 1.00 85.31 152 ILE A N 1
ATOM 1164 C CA . ILE A 1 152 ? 19.210 5.692 -23.504 1.00 85.31 152 ILE A CA 1
ATOM 1165 C C . ILE A 1 152 ? 19.756 6.836 -24.361 1.00 85.31 152 ILE A C 1
ATOM 1167 O O . ILE A 1 152 ? 20.225 7.830 -23.812 1.00 85.31 152 ILE A O 1
ATOM 1171 N N . ASN A 1 153 ? 19.612 6.748 -25.687 1.00 87.38 153 ASN A N 1
ATOM 1172 C CA . ASN A 1 153 ? 20.065 7.797 -26.601 1.00 87.38 153 ASN A CA 1
ATOM 1173 C C . ASN A 1 153 ? 19.379 9.138 -26.309 1.00 87.38 153 ASN A C 1
ATOM 1175 O O . ASN A 1 153 ? 20.059 10.150 -26.186 1.00 87.38 153 ASN A O 1
ATOM 1179 N N . SER A 1 154 ? 18.059 9.143 -26.100 1.00 85.44 154 SER A N 1
ATOM 1180 C CA . SER A 1 154 ? 17.313 10.359 -25.747 1.00 85.44 154 SER A CA 1
ATOM 1181 C C . SER A 1 154 ? 17.779 10.976 -24.422 1.00 85.44 154 SER A C 1
ATOM 1183 O O . SER A 1 154 ? 17.851 12.198 -24.312 1.00 85.44 154 SER A O 1
ATOM 1185 N N . ILE A 1 155 ? 18.122 10.162 -23.417 1.00 83.12 155 ILE A N 1
ATOM 1186 C CA . ILE A 1 155 ? 18.677 10.656 -22.147 1.00 83.12 155 ILE A CA 1
ATOM 1187 C C . ILE A 1 155 ? 20.057 11.286 -22.371 1.00 83.12 155 ILE A C 1
ATOM 1189 O O . ILE A 1 155 ? 20.332 12.350 -21.819 1.00 83.12 155 ILE A O 1
ATOM 1193 N N . CYS A 1 156 ? 20.908 10.660 -23.188 1.00 84.31 156 CYS A N 1
ATOM 1194 C CA . CYS A 1 156 ? 22.223 11.198 -23.530 1.00 84.31 156 CYS A CA 1
ATOM 1195 C C . CYS A 1 156 ? 22.128 12.516 -24.316 1.00 84.31 156 CYS A C 1
ATOM 1197 O O . CYS A 1 156 ? 22.896 13.435 -24.045 1.00 84.31 156 CYS A O 1
ATOM 1199 N N . GLU A 1 157 ? 21.182 12.625 -25.252 1.00 88.44 157 GLU A N 1
ATOM 1200 C CA . GLU A 1 157 ? 20.959 13.821 -26.075 1.00 88.44 157 GLU A CA 1
ATOM 1201 C C . GLU A 1 157 ? 20.401 15.003 -25.273 1.00 88.44 157 GLU A C 1
ATOM 1203 O O . GLU A 1 157 ? 20.831 1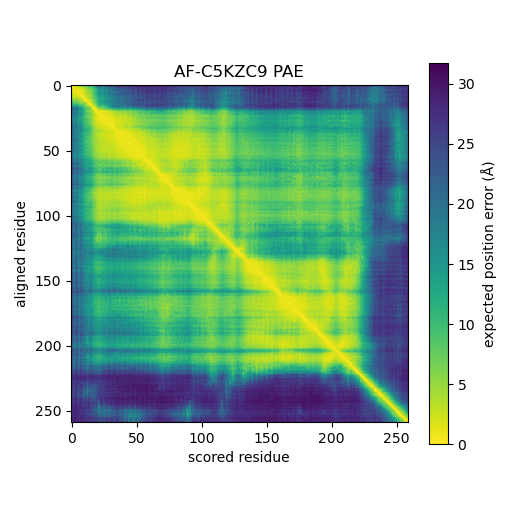6.138 -25.463 1.00 88.44 157 GLU A O 1
ATOM 1208 N N . GLU A 1 158 ? 19.460 14.759 -24.356 1.00 83.50 158 GLU A N 1
ATOM 1209 C CA . GLU A 1 158 ? 18.858 15.821 -23.537 1.00 83.50 158 GLU A CA 1
ATOM 1210 C C . GLU A 1 158 ? 19.787 16.382 -22.455 1.00 83.50 158 GLU A C 1
ATOM 1212 O O . GLU A 1 158 ? 19.500 17.433 -21.877 1.00 83.50 158 GLU A O 1
ATOM 1217 N N . GLY A 1 159 ? 20.890 15.689 -22.178 1.00 80.81 159 GLY A N 1
ATOM 1218 C CA . GLY A 1 159 ? 21.867 16.092 -21.182 1.00 80.81 159 GLY A CA 1
ATOM 1219 C C . GLY A 1 159 ? 21.441 15.823 -19.736 1.00 80.81 159 GLY A C 1
ATOM 1220 O O . GLY A 1 159 ? 20.334 15.379 -19.417 1.00 80.81 159 GLY A O 1
ATOM 1221 N N . PHE A 1 160 ? 22.385 16.077 -18.831 1.00 83.69 160 PHE A N 1
ATOM 1222 C CA . PHE A 1 160 ? 22.248 15.781 -17.409 1.00 83.69 160 PHE A CA 1
ATOM 1223 C C . PHE A 1 160 ? 21.265 16.731 -16.710 1.00 83.69 160 PHE A C 1
ATOM 1225 O O . PHE A 1 160 ? 21.389 17.952 -16.800 1.00 83.69 160 PHE A O 1
ATOM 1232 N N . LYS A 1 161 ? 20.313 16.166 -15.958 1.00 89.06 161 LYS A N 1
ATOM 1233 C CA . LYS A 1 161 ? 19.329 16.917 -15.163 1.00 89.06 161 LYS A CA 1
ATOM 1234 C C . LYS A 1 161 ? 19.639 16.759 -13.674 1.00 89.06 161 LYS A C 1
ATOM 1236 O O . LYS A 1 161 ? 19.239 15.764 -13.072 1.00 89.06 161 LYS A O 1
ATOM 1241 N N . ALA A 1 162 ? 20.328 17.749 -13.099 1.00 91.00 162 ALA A N 1
ATOM 1242 C CA . ALA A 1 162 ? 20.788 17.727 -11.706 1.00 91.00 162 ALA A CA 1
ATOM 1243 C C . ALA A 1 162 ? 19.651 17.477 -10.704 1.00 91.00 162 ALA A C 1
ATOM 1245 O O . ALA A 1 162 ? 19.773 16.590 -9.870 1.00 91.00 162 ALA A O 1
ATOM 1246 N N . GLU A 1 163 ? 18.508 18.153 -10.860 1.00 92.94 163 GLU A N 1
ATOM 1247 C CA . GLU A 1 163 ? 17.337 17.975 -9.986 1.00 92.94 163 GLU A CA 1
ATOM 1248 C C . GLU A 1 163 ? 16.852 16.514 -9.934 1.00 92.94 163 GLU A C 1
ATOM 1250 O O . GLU A 1 163 ? 16.578 15.973 -8.863 1.00 92.94 163 GLU A O 1
ATOM 1255 N N . VAL A 1 164 ? 16.769 15.851 -11.093 1.00 92.12 164 VAL A N 1
ATOM 1256 C CA . VAL A 1 164 ? 16.321 14.452 -11.181 1.00 92.12 164 VAL A CA 1
ATOM 1257 C C . VAL A 1 164 ? 17.353 13.518 -10.555 1.00 92.12 164 VAL A C 1
ATOM 1259 O O . VAL A 1 164 ? 16.986 12.562 -9.871 1.00 92.12 164 VAL A O 1
ATOM 1262 N N . TRP A 1 165 ? 18.637 13.789 -10.779 1.00 92.00 165 TRP A N 1
ATOM 1263 C CA . TRP A 1 165 ? 19.727 13.001 -10.217 1.00 92.00 165 TRP A CA 1
ATOM 1264 C C . TRP A 1 165 ? 19.787 13.115 -8.691 1.00 92.00 165 TRP A C 1
ATOM 1266 O O . TRP A 1 165 ? 19.737 12.102 -7.997 1.00 92.00 165 TRP A O 1
ATOM 1276 N N . GLU A 1 166 ? 19.820 14.337 -8.165 1.00 93.94 166 GLU A N 1
ATOM 1277 C CA . GLU A 1 166 ? 19.888 14.617 -6.730 1.00 93.94 166 GLU A CA 1
ATOM 1278 C C . GLU A 1 166 ? 18.661 14.078 -5.994 1.00 93.94 166 GLU A C 1
ATOM 1280 O O . GLU A 1 166 ? 18.806 13.386 -4.987 1.00 93.94 166 GLU A O 1
ATOM 1285 N N . GLY A 1 167 ? 17.454 14.308 -6.521 1.00 93.06 167 GLY A N 1
ATOM 1286 C CA . GLY A 1 167 ? 16.239 13.757 -5.922 1.00 93.06 167 GLY A CA 1
ATOM 1287 C C . GLY A 1 167 ? 16.209 12.224 -5.945 1.00 93.06 167 GLY A C 1
ATOM 1288 O O . GLY A 1 167 ? 15.715 11.610 -5.002 1.00 93.06 167 GLY A O 1
ATOM 1289 N N . THR A 1 168 ? 16.791 11.587 -6.969 1.00 93.31 168 THR A N 1
ATOM 1290 C CA . THR A 1 168 ? 16.911 10.119 -7.020 1.00 93.31 168 THR A CA 1
ATOM 1291 C C . THR A 1 168 ? 17.905 9.609 -5.976 1.00 93.31 168 THR A C 1
ATOM 1293 O O . THR A 1 168 ? 17.611 8.635 -5.288 1.00 93.31 168 THR A O 1
ATOM 1296 N N . LEU A 1 169 ? 19.043 10.284 -5.786 1.00 94.75 169 LEU A N 1
ATOM 1297 C CA . LEU A 1 169 ? 20.010 9.921 -4.744 1.00 94.75 169 LEU A CA 1
ATOM 1298 C C . LEU A 1 169 ? 19.440 10.083 -3.327 1.00 94.75 169 LEU A C 1
ATOM 1300 O O . LEU A 1 169 ? 19.719 9.253 -2.468 1.00 94.75 169 LEU A O 1
ATOM 1304 N N . GLN A 1 170 ? 18.590 11.083 -3.085 1.00 93.38 170 GLN A N 1
ATOM 1305 C CA . GLN A 1 170 ? 17.889 11.220 -1.800 1.00 93.38 170 GLN A CA 1
ATOM 1306 C C . GLN A 1 170 ? 16.923 10.058 -1.522 1.00 93.38 170 GLN A C 1
ATOM 1308 O O . GLN A 1 170 ? 16.672 9.722 -0.367 1.00 93.38 170 GLN A O 1
ATOM 1313 N N . GLU A 1 171 ? 16.324 9.461 -2.554 1.00 91.62 171 GLU A N 1
ATOM 1314 C CA . GLU A 1 171 ? 15.475 8.273 -2.399 1.00 91.62 171 GLU A CA 1
ATOM 1315 C C . GLU A 1 171 ? 16.299 7.010 -2.139 1.00 91.62 171 GLU A C 1
ATOM 1317 O O . GLU A 1 171 ? 15.885 6.179 -1.331 1.00 91.62 171 GLU A O 1
ATOM 1322 N N . VAL A 1 172 ? 17.484 6.902 -2.746 1.00 93.19 172 VAL A N 1
ATOM 1323 C CA . VAL A 1 172 ? 18.465 5.857 -2.418 1.00 93.19 172 VAL A CA 1
ATOM 1324 C C . VAL A 1 172 ? 18.904 5.969 -0.956 1.00 93.19 172 VAL A C 1
ATOM 1326 O O . VAL A 1 172 ? 18.880 4.977 -0.236 1.00 93.19 172 VAL A O 1
ATOM 1329 N N . GLU A 1 173 ? 19.231 7.173 -0.479 1.00 93.19 173 GLU A N 1
ATOM 1330 C CA . GLU A 1 173 ? 19.620 7.411 0.921 1.00 93.19 173 GLU A CA 1
ATOM 1331 C C . GLU A 1 173 ? 18.515 7.008 1.912 1.00 93.19 173 GLU A C 1
ATOM 1333 O O . GLU A 1 173 ? 18.792 6.465 2.980 1.00 93.19 173 GLU A O 1
ATOM 1338 N N . LYS A 1 174 ? 17.247 7.207 1.535 1.00 88.94 174 LYS A N 1
ATOM 1339 C CA . LYS A 1 174 ? 16.076 6.775 2.319 1.00 88.94 174 LYS A CA 1
ATOM 1340 C C . LYS A 1 174 ? 15.802 5.270 2.232 1.00 88.94 174 LYS A C 1
ATOM 1342 O O . LYS A 1 174 ? 14.880 4.791 2.885 1.00 88.94 174 LYS A O 1
ATOM 1347 N N . GLY A 1 175 ? 16.558 4.530 1.422 1.00 86.50 175 GLY A N 1
ATOM 1348 C CA . GLY A 1 175 ? 16.360 3.101 1.190 1.00 86.50 175 GLY A CA 1
ATOM 1349 C C . GLY A 1 175 ? 15.139 2.775 0.327 1.00 86.50 175 GLY A C 1
ATOM 1350 O O . GLY A 1 175 ? 14.669 1.642 0.352 1.00 86.50 175 GLY A O 1
ATOM 1351 N N . HIS A 1 176 ? 14.603 3.748 -0.418 1.00 84.69 176 HIS A N 1
ATOM 1352 C CA . HIS A 1 176 ? 13.475 3.523 -1.329 1.00 84.69 176 HIS A CA 1
ATOM 1353 C C . HIS A 1 176 ? 13.914 2.925 -2.672 1.00 84.69 176 HIS A C 1
ATOM 1355 O O . HIS A 1 176 ? 13.104 2.313 -3.361 1.00 84.69 176 HIS A O 1
ATOM 1361 N N . LEU A 1 177 ? 15.173 3.140 -3.059 1.00 89.00 177 LEU A N 1
ATOM 1362 C CA . LEU A 1 177 ? 15.764 2.677 -4.312 1.00 89.00 177 LEU A CA 1
ATOM 1363 C C . 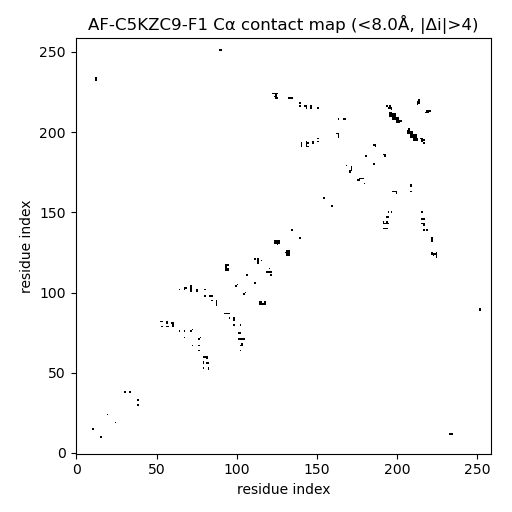LEU A 1 177 ? 17.148 2.083 -4.052 1.00 89.00 177 LEU A C 1
ATOM 1365 O O . LEU A 1 177 ? 17.832 2.471 -3.107 1.00 89.00 177 LEU A O 1
ATOM 1369 N N . GLU A 1 178 ? 17.580 1.195 -4.941 1.00 88.62 178 GLU A N 1
ATOM 1370 C CA . GLU A 1 178 ? 18.944 0.677 -4.969 1.00 88.62 178 GLU A CA 1
ATOM 1371 C C . GLU A 1 178 ? 19.743 1.334 -6.099 1.00 88.62 178 GLU A C 1
ATOM 1373 O O . GLU A 1 178 ? 19.257 1.498 -7.221 1.00 88.62 178 GLU A O 1
ATOM 1378 N N . GLY A 1 179 ? 20.988 1.705 -5.806 1.00 89.81 179 GLY A N 1
ATOM 1379 C CA . GLY A 1 179 ? 21.937 2.209 -6.789 1.00 89.81 179 GLY A CA 1
ATOM 1380 C C . GLY A 1 179 ? 22.855 3.298 -6.234 1.00 89.81 179 GLY A C 1
ATOM 1381 O O . GLY A 1 179 ? 22.920 3.485 -5.022 1.00 89.81 179 GLY A O 1
ATOM 1382 N N . PRO A 1 180 ? 23.574 4.031 -7.102 1.00 92.12 180 PRO A N 1
ATOM 1383 C CA . PRO A 1 180 ? 23.611 3.882 -8.559 1.00 92.12 180 PRO A CA 1
ATOM 1384 C C . PRO A 1 180 ? 24.127 2.510 -9.014 1.00 92.12 180 PRO A C 1
ATOM 1386 O O . PRO A 1 180 ? 25.121 2.011 -8.494 1.00 92.12 180 PRO A O 1
ATOM 1389 N N . LEU A 1 181 ? 23.467 1.911 -10.007 1.00 88.88 181 LEU A N 1
ATOM 1390 C CA . LEU A 1 181 ? 23.865 0.628 -10.590 1.00 88.88 181 LEU A CA 1
ATOM 1391 C C . LEU A 1 181 ? 24.506 0.837 -11.964 1.00 88.88 181 LEU A C 1
ATOM 1393 O O . LEU A 1 181 ? 24.075 1.685 -12.746 1.00 88.88 181 LEU A O 1
ATOM 1397 N N . GLN A 1 182 ? 25.521 0.032 -12.273 1.00 87.44 182 GLN A N 1
ATOM 1398 C CA . GLN A 1 182 ? 26.083 -0.023 -13.621 1.00 87.44 182 GLN A CA 1
ATOM 1399 C C . GLN A 1 182 ? 25.125 -0.768 -14.551 1.00 87.44 182 GLN A C 1
ATOM 1401 O O . GLN A 1 182 ? 24.601 -1.820 -14.186 1.00 87.44 182 GLN A O 1
ATOM 1406 N N . LEU A 1 183 ? 24.934 -0.262 -15.774 1.00 82.25 183 LEU A N 1
ATOM 1407 C CA . LEU A 1 183 ? 24.011 -0.869 -16.740 1.00 82.25 183 LEU A CA 1
ATOM 1408 C C . LEU A 1 183 ? 24.350 -2.343 -17.012 1.00 82.25 183 LEU A C 1
ATOM 1410 O O . LEU A 1 183 ? 23.459 -3.183 -17.040 1.00 82.25 183 LEU A O 1
ATOM 1414 N N . THR A 1 184 ? 25.638 -2.669 -17.116 1.00 86.19 184 THR A N 1
ATOM 1415 C CA . THR A 1 184 ? 26.115 -4.044 -17.321 1.00 86.19 184 THR A CA 1
ATOM 1416 C C . THR A 1 184 ? 25.745 -4.982 -16.171 1.00 86.19 184 THR A C 1
ATOM 1418 O O . THR A 1 184 ? 25.441 -6.149 -16.411 1.00 86.19 184 THR A O 1
ATOM 1421 N N . ALA A 1 185 ? 25.724 -4.485 -14.930 1.00 86.44 185 ALA A N 1
ATOM 1422 C CA . ALA A 1 185 ? 25.279 -5.261 -13.776 1.00 86.44 185 ALA A CA 1
ATOM 1423 C C . ALA A 1 185 ? 23.774 -5.549 -13.864 1.00 86.44 185 ALA A C 1
ATOM 1425 O O . ALA A 1 185 ? 23.355 -6.678 -13.637 1.00 86.44 185 ALA A O 1
ATOM 1426 N N . ILE A 1 186 ? 22.970 -4.566 -14.282 1.00 83.88 186 ILE A N 1
ATOM 1427 C CA . ILE A 1 186 ? 21.524 -4.745 -14.486 1.00 83.88 186 ILE A CA 1
ATOM 1428 C C . ILE A 1 186 ? 21.262 -5.780 -15.590 1.00 83.88 186 ILE A C 1
ATOM 1430 O O . ILE A 1 186 ? 20.445 -6.677 -15.415 1.00 83.88 186 ILE A O 1
ATOM 1434 N N . GLU A 1 187 ? 21.965 -5.687 -16.717 1.00 82.62 187 GLU A N 1
ATOM 1435 C CA . GLU A 1 187 ? 21.798 -6.615 -17.846 1.00 82.62 187 GLU A CA 1
ATOM 1436 C C . GLU A 1 187 ? 22.274 -8.038 -17.539 1.00 82.62 187 GLU A C 1
ATOM 1438 O O . GLU A 1 187 ? 21.797 -8.983 -18.158 1.00 82.62 187 GLU A O 1
ATOM 1443 N N . SER A 1 188 ? 23.183 -8.194 -16.575 1.00 84.75 188 SER A N 1
ATOM 1444 C CA . SER A 1 188 ? 23.645 -9.507 -16.112 1.00 84.75 188 SER A CA 1
ATOM 1445 C C . SER A 1 188 ? 22.717 -10.112 -15.056 1.00 84.75 188 SER A C 1
ATOM 1447 O O . SER A 1 188 ? 22.551 -11.328 -15.016 1.00 84.75 188 SER A O 1
ATOM 1449 N N . SER A 1 189 ? 22.116 -9.279 -14.202 1.00 82.94 189 SER A N 1
ATOM 1450 C CA . SER A 1 189 ? 21.238 -9.721 -13.109 1.00 82.94 189 SER A CA 1
ATOM 1451 C C . SER A 1 189 ? 19.787 -9.935 -13.540 1.00 82.94 189 SER A C 1
ATOM 1453 O O . SER A 1 189 ? 19.058 -10.670 -12.878 1.00 82.94 189 SER A O 1
ATOM 1455 N N . PHE A 1 190 ? 19.350 -9.306 -14.635 1.00 81.69 190 PHE A N 1
ATOM 1456 C CA . PHE A 1 190 ? 17.969 -9.366 -15.105 1.00 81.69 190 PHE A CA 1
ATOM 1457 C C . PHE A 1 190 ? 17.909 -9.726 -16.589 1.00 81.69 190 PHE A C 1
ATOM 1459 O O . PHE A 1 190 ? 18.538 -9.084 -17.425 1.00 81.69 190 PHE A O 1
ATOM 1466 N N . GLU A 1 191 ? 17.078 -10.710 -16.936 1.00 74.56 191 GLU A N 1
ATOM 1467 C CA . GLU A 1 191 ? 16.949 -11.196 -18.316 1.00 74.56 191 GLU A CA 1
ATOM 1468 C C . GLU A 1 191 ? 16.321 -10.146 -19.253 1.00 74.56 191 GLU A C 1
ATOM 1470 O O . GLU A 1 191 ? 16.664 -10.057 -20.429 1.00 74.56 191 GLU A O 1
ATOM 1475 N N . ASN A 1 192 ? 15.410 -9.307 -18.741 1.00 74.06 192 ASN A N 1
ATOM 1476 C CA . ASN A 1 192 ? 14.668 -8.325 -19.538 1.00 74.06 192 ASN A CA 1
ATOM 1477 C C . ASN A 1 192 ? 14.383 -7.016 -18.778 1.00 74.06 192 ASN A C 1
ATOM 1479 O O . ASN A 1 192 ? 13.218 -6.666 -18.581 1.00 74.06 192 ASN A O 1
ATOM 1483 N N . PRO A 1 193 ? 15.413 -6.253 -18.358 1.00 79.56 193 PRO A N 1
ATOM 1484 C CA . PRO A 1 193 ? 15.188 -5.073 -17.540 1.00 79.56 193 PRO A CA 1
ATOM 1485 C C . PRO A 1 193 ? 14.411 -4.010 -18.316 1.00 79.56 193 PRO A C 1
ATOM 1487 O O . PRO A 1 193 ? 14.742 -3.657 -19.459 1.00 79.56 193 PRO A O 1
ATOM 1490 N N . VAL A 1 194 ? 13.364 -3.503 -17.671 1.00 81.94 194 VAL A N 1
ATOM 1491 C CA . VAL A 1 194 ? 12.573 -2.375 -18.149 1.00 81.94 194 VAL A CA 1
ATOM 1492 C C . VAL A 1 194 ? 13.260 -1.100 -17.682 1.00 81.94 194 VAL A C 1
ATOM 1494 O O . VAL A 1 194 ? 13.357 -0.844 -16.488 1.00 81.94 194 VAL A O 1
ATOM 1497 N N . ILE A 1 195 ? 13.744 -0.296 -18.629 1.00 84.25 195 ILE A N 1
ATOM 1498 C CA . ILE A 1 195 ? 14.352 0.999 -18.317 1.00 84.25 195 ILE A CA 1
ATOM 1499 C C . ILE A 1 195 ? 13.278 2.071 -18.415 1.00 84.25 195 ILE A C 1
ATOM 1501 O O . ILE A 1 195 ? 12.638 2.234 -19.457 1.00 84.25 195 ILE A O 1
ATOM 1505 N N . VAL A 1 196 ? 13.099 2.800 -17.318 1.00 86.19 196 VAL A N 1
ATOM 1506 C CA . VAL A 1 196 ? 12.106 3.862 -17.204 1.00 86.19 196 VAL A CA 1
ATOM 1507 C C . VAL A 1 196 ? 12.805 5.162 -16.883 1.00 86.19 196 VAL A C 1
ATOM 1509 O O . VAL A 1 196 ? 13.704 5.236 -16.048 1.00 86.19 196 VAL A O 1
ATOM 1512 N N . ARG A 1 197 ? 12.397 6.205 -17.591 1.00 86.69 197 ARG A N 1
ATOM 1513 C CA . ARG A 1 197 ? 12.921 7.542 -17.399 1.00 86.69 197 ARG A CA 1
ATOM 1514 C C . ARG A 1 197 ? 12.171 8.227 -16.267 1.00 86.69 197 ARG A C 1
ATOM 1516 O O . ARG A 1 197 ? 10.949 8.180 -16.247 1.00 86.69 197 ARG A O 1
ATOM 1523 N N . ARG A 1 198 ? 12.877 8.957 -15.405 1.00 88.88 198 ARG A N 1
ATOM 1524 C CA . ARG A 1 198 ? 12.241 9.811 -14.393 1.00 88.88 198 ARG A CA 1
ATOM 1525 C C . ARG A 1 198 ? 12.053 11.245 -14.886 1.00 88.88 198 ARG A C 1
ATOM 1527 O O . ARG A 1 198 ? 12.862 11.754 -15.670 1.00 88.88 198 ARG A O 1
ATOM 1534 N N . PHE A 1 199 ? 11.000 11.903 -14.413 1.00 89.12 199 PHE A N 1
ATOM 1535 C CA . PHE A 1 199 ? 10.731 13.318 -14.664 1.00 89.12 199 PHE A CA 1
ATOM 1536 C C . PHE A 1 199 ? 10.231 14.024 -13.396 1.00 89.12 199 PHE A C 1
ATOM 1538 O O . PHE A 1 199 ? 9.557 13.399 -12.575 1.00 89.12 199 PHE A O 1
ATOM 1545 N N . PRO A 1 200 ? 10.551 15.318 -13.221 1.00 91.62 200 PRO A N 1
ATOM 1546 C CA . PRO A 1 200 ? 10.084 16.086 -12.080 1.00 91.62 200 PRO A CA 1
ATOM 1547 C C . PRO A 1 200 ? 8.638 16.558 -12.284 1.00 91.62 200 PRO A C 1
ATOM 1549 O O . PRO A 1 200 ? 8.265 17.073 -13.340 1.00 91.62 200 PRO A O 1
ATOM 1552 N N . VAL A 1 201 ? 7.833 16.418 -11.236 1.00 91.62 201 VAL A N 1
ATOM 1553 C CA . VAL A 1 201 ? 6.498 16.997 -11.085 1.00 91.62 201 VAL A CA 1
ATOM 1554 C C . VAL A 1 201 ? 6.564 18.030 -9.969 1.00 91.62 201 VAL A C 1
ATOM 1556 O O . VAL A 1 201 ? 6.633 17.691 -8.787 1.00 91.62 201 VAL A O 1
ATOM 1559 N N . HIS A 1 202 ? 6.541 19.299 -10.356 1.00 91.88 202 HIS A N 1
ATOM 1560 C CA . HIS A 1 202 ? 6.586 20.422 -9.429 1.00 91.88 202 HIS A CA 1
ATOM 1561 C C . HIS A 1 202 ? 5.211 20.622 -8.780 1.00 91.88 202 HIS A C 1
ATOM 1563 O O . HIS A 1 202 ? 4.232 20.938 -9.459 1.00 91.88 202 HIS A O 1
ATOM 1569 N N . GLN A 1 203 ? 5.132 20.421 -7.467 1.00 85.94 203 GLN A N 1
ATOM 1570 C CA . GLN A 1 203 ? 3.997 20.800 -6.624 1.00 85.94 203 GLN A CA 1
ATOM 1571 C C . GLN A 1 203 ? 4.341 22.099 -5.882 1.00 85.94 203 GLN A C 1
ATOM 1573 O O . GLN A 1 203 ? 5.493 22.523 -5.864 1.00 85.94 203 GLN A O 1
ATOM 1578 N N . SER A 1 204 ? 3.352 22.746 -5.263 1.00 87.06 204 SER A N 1
ATOM 1579 C CA . SER A 1 204 ? 3.547 24.042 -4.593 1.00 87.06 204 SER A CA 1
ATOM 1580 C C . SER A 1 204 ? 4.609 24.023 -3.487 1.00 87.06 204 SER A C 1
ATOM 1582 O O . SER A 1 204 ? 5.246 25.039 -3.240 1.00 87.06 204 SER A O 1
ATOM 1584 N N . ASP A 1 205 ? 4.778 22.886 -2.810 1.00 87.81 205 ASP A N 1
ATOM 1585 C CA . ASP A 1 205 ? 5.666 22.700 -1.657 1.00 87.81 205 ASP A CA 1
ATOM 1586 C C . ASP A 1 205 ? 6.902 21.836 -1.957 1.00 87.81 205 ASP A C 1
ATOM 1588 O O . ASP A 1 205 ? 7.855 21.843 -1.180 1.00 87.81 205 ASP A O 1
ATOM 1592 N N . LYS A 1 206 ? 6.892 21.057 -3.045 1.00 85.38 206 LYS A N 1
ATOM 1593 C CA . LYS A 1 206 ? 7.935 20.063 -3.345 1.00 85.38 206 LYS A CA 1
ATOM 1594 C C . LYS A 1 206 ? 7.929 19.615 -4.800 1.00 85.38 206 LYS A C 1
ATOM 1596 O O . LYS A 1 206 ? 6.876 19.528 -5.427 1.00 85.38 206 LYS A O 1
ATOM 1601 N N . THR A 1 207 ? 9.088 19.191 -5.289 1.00 87.44 207 THR A N 1
ATOM 1602 C CA . THR A 1 207 ? 9.179 18.382 -6.508 1.00 87.44 207 THR A CA 1
ATOM 1603 C C . THR A 1 207 ? 9.022 16.901 -6.157 1.00 87.44 207 THR A C 1
ATOM 1605 O O . THR A 1 207 ? 9.654 16.395 -5.227 1.00 87.44 207 THR A O 1
ATOM 1608 N N . ARG A 1 208 ? 8.178 16.184 -6.902 1.00 87.56 208 ARG A N 1
ATOM 1609 C CA . ARG A 1 208 ? 8.100 14.718 -6.888 1.00 87.56 208 ARG A CA 1
ATOM 1610 C C . ARG A 1 208 ? 8.750 14.172 -8.147 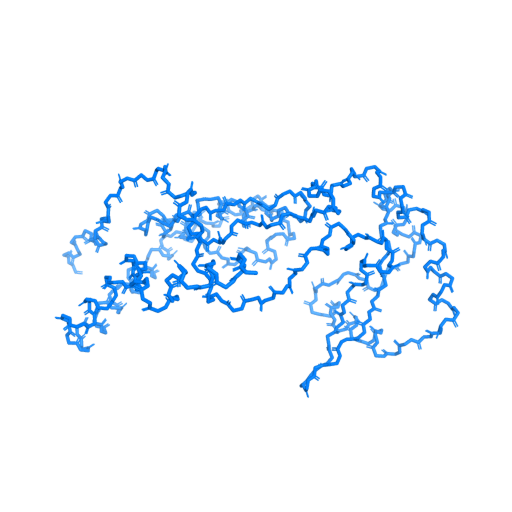1.00 87.56 208 ARG A C 1
ATOM 1612 O O . ARG A 1 208 ? 8.419 14.626 -9.236 1.00 87.56 208 ARG A O 1
ATOM 1619 N N . LEU A 1 209 ? 9.645 13.200 -8.015 1.00 92.12 209 LEU A N 1
ATOM 1620 C CA . LEU A 1 209 ? 10.165 12.485 -9.175 1.00 92.12 209 LEU A CA 1
ATOM 1621 C C . LEU A 1 209 ? 9.219 11.334 -9.507 1.00 92.12 209 LEU A C 1
ATOM 1623 O O . LEU A 1 209 ? 8.886 10.524 -8.645 1.00 92.12 209 LEU A O 1
ATOM 1627 N N . CYS A 1 210 ? 8.760 11.287 -10.751 1.00 89.50 210 CYS A N 1
ATOM 1628 C CA . CYS A 1 210 ? 7.849 10.261 -11.235 1.00 89.50 210 CYS A CA 1
ATOM 1629 C C . CYS A 1 210 ? 8.503 9.450 -12.347 1.00 89.50 210 CYS A C 1
ATOM 1631 O O . CYS A 1 210 ? 9.241 9.991 -13.172 1.00 89.50 210 CYS A O 1
ATOM 1633 N N . ASP A 1 211 ? 8.182 8.162 -12.394 1.00 88.44 211 ASP A N 1
ATOM 1634 C CA . ASP A 1 211 ? 8.635 7.260 -13.444 1.00 88.44 211 ASP A CA 1
ATOM 1635 C C . ASP A 1 211 ? 7.713 7.385 -14.668 1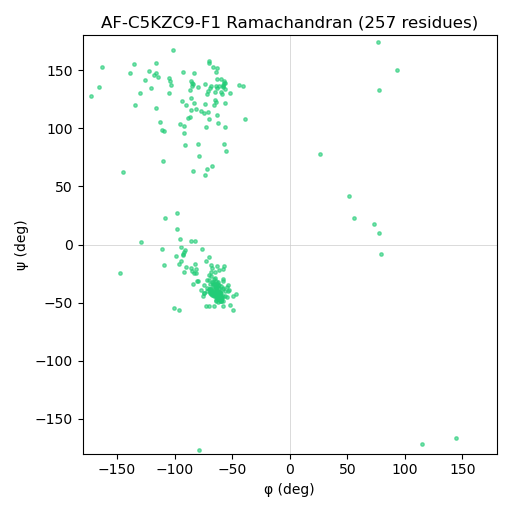.00 88.44 211 ASP A C 1
ATOM 1637 O O . ASP A 1 211 ? 6.498 7.181 -14.595 1.00 88.44 211 ASP A O 1
ATOM 1641 N N . ASP A 1 212 ? 8.279 7.733 -15.822 1.00 85.81 212 ASP A N 1
ATOM 1642 C CA . ASP A 1 212 ? 7.563 7.934 -17.082 1.00 85.81 212 ASP A CA 1
ATOM 1643 C C . ASP A 1 212 ? 7.328 6.615 -17.827 1.00 85.81 212 ASP A C 1
ATOM 1645 O O . ASP A 1 212 ? 7.777 6.394 -18.956 1.00 85.81 212 AS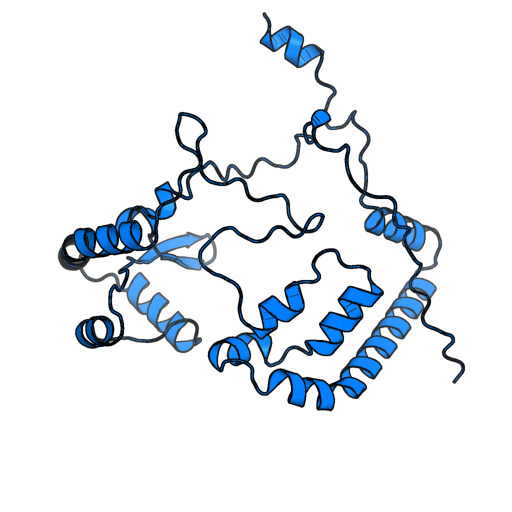P A O 1
ATOM 1649 N N . TYR A 1 213 ? 6.559 5.724 -17.207 1.00 77.88 213 TYR A N 1
ATOM 1650 C CA . TYR A 1 213 ? 6.118 4.472 -17.826 1.00 77.88 213 TYR A CA 1
ATOM 1651 C C . TYR A 1 213 ? 5.328 4.695 -19.129 1.00 77.88 213 TYR A C 1
ATOM 1653 O O . TYR A 1 213 ? 5.247 3.808 -19.986 1.00 77.88 213 TYR A O 1
ATOM 1661 N N . LYS A 1 214 ? 4.763 5.893 -19.328 1.00 74.00 214 LYS A N 1
ATOM 1662 C CA . LYS A 1 214 ? 4.061 6.264 -20.558 1.00 74.00 214 LYS A CA 1
ATOM 1663 C C . LYS A 1 214 ? 5.028 6.480 -21.715 1.00 74.00 214 LYS A 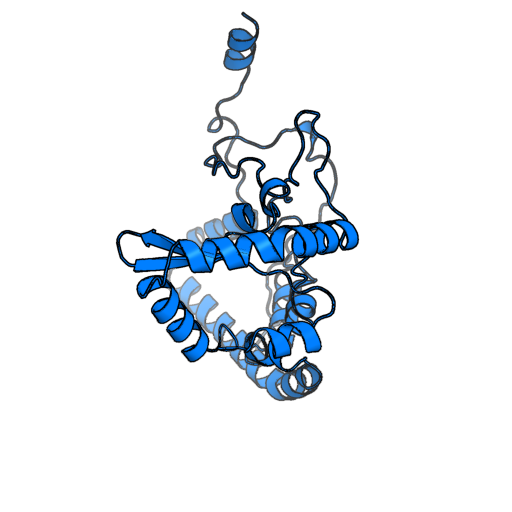C 1
ATOM 1665 O O . LYS A 1 214 ? 4.831 5.883 -22.772 1.00 74.00 214 LYS A O 1
ATOM 1670 N N . ARG A 1 215 ? 6.047 7.325 -21.553 1.00 71.69 215 ARG A N 1
ATOM 1671 C CA . ARG A 1 215 ? 6.992 7.644 -22.634 1.00 71.69 215 ARG A CA 1
ATOM 1672 C C . ARG A 1 215 ? 8.067 6.584 -22.814 1.00 71.69 215 ARG A C 1
ATOM 1674 O O . ARG A 1 215 ? 8.483 6.371 -23.947 1.00 71.69 215 ARG A O 1
ATOM 1681 N N . SER A 1 216 ? 8.487 5.903 -21.750 1.00 71.06 216 SER A N 1
ATOM 1682 C CA . SER A 1 216 ? 9.537 4.884 -21.841 1.00 71.06 216 SER A CA 1
ATOM 1683 C C . SER A 1 216 ? 9.060 3.632 -22.573 1.00 71.06 216 SER A C 1
ATOM 1685 O O . SER A 1 216 ? 9.667 3.209 -23.549 1.00 71.06 216 SER A O 1
ATOM 1687 N N . THR A 1 217 ? 7.942 3.047 -22.157 1.00 63.22 217 THR A N 1
ATOM 1688 C CA . THR A 1 217 ? 7.520 1.722 -22.646 1.00 63.22 217 THR A CA 1
ATOM 1689 C C . THR A 1 217 ? 6.081 1.678 -23.142 1.00 63.22 217 THR A C 1
ATOM 1691 O O . THR A 1 217 ? 5.612 0.626 -23.579 1.00 63.22 217 THR A O 1
ATOM 1694 N N . ASN A 1 218 ? 5.375 2.816 -23.124 1.00 64.94 218 ASN A N 1
ATOM 1695 C CA . ASN A 1 218 ? 3.933 2.894 -23.368 1.00 64.94 218 ASN A CA 1
ATOM 1696 C C . ASN A 1 218 ? 3.107 1.995 -22.429 1.00 64.94 218 ASN A C 1
ATOM 1698 O O . ASN A 1 218 ? 1.968 1.669 -22.759 1.00 64.94 218 ASN A O 1
ATOM 1702 N N . LEU A 1 219 ? 3.644 1.629 -21.261 1.00 60.94 219 LEU A N 1
ATOM 1703 C CA . LEU A 1 219 ? 2.961 0.805 -20.258 1.00 60.94 219 LEU A CA 1
ATOM 1704 C C . LEU A 1 219 ? 1.671 1.483 -19.778 1.00 60.94 219 LEU A C 1
ATOM 1706 O O . LEU A 1 219 ? 0.615 0.859 -19.760 1.00 60.94 219 LEU A O 1
ATOM 1710 N N . ASN A 1 220 ? 1.700 2.800 -19.559 1.00 58.09 220 ASN A N 1
ATOM 1711 C CA . ASN A 1 220 ? 0.511 3.539 -19.120 1.00 58.09 220 ASN A CA 1
ATOM 1712 C C . ASN A 1 220 ? -0.581 3.669 -20.199 1.00 58.09 220 ASN A C 1
ATOM 1714 O O . ASN A 1 220 ? -1.700 4.035 -19.867 1.00 58.09 220 ASN A O 1
ATOM 1718 N N . LYS A 1 221 ? -0.345 3.331 -21.480 1.00 55.56 221 LYS A N 1
ATOM 1719 C CA . LYS A 1 221 ? -1.446 3.260 -22.473 1.00 55.56 221 LYS A CA 1
ATOM 1720 C C . LYS A 1 221 ? -2.417 2.104 -22.195 1.00 55.56 221 LYS A C 1
ATOM 1722 O O . LYS A 1 221 ? -3.543 2.126 -22.692 1.00 55.56 221 LYS A O 1
ATOM 1727 N N . PHE A 1 222 ? -1.978 1.137 -21.392 1.00 50.00 222 PHE A N 1
ATOM 1728 C CA . PHE A 1 222 ? -2.752 0.041 -20.807 1.00 50.00 222 PHE A CA 1
ATOM 1729 C C . PHE A 1 222 ? -3.176 0.375 -19.372 1.00 50.00 222 PHE A C 1
ATOM 1731 O O . PHE A 1 222 ? -3.296 -0.519 -18.557 1.00 50.00 222 PHE A O 1
ATOM 1738 N N . GLY A 1 223 ? -3.319 1.662 -19.044 1.00 41.72 223 GLY A N 1
ATOM 1739 C CA . GLY A 1 223 ? -3.728 2.210 -17.740 1.00 41.72 223 GLY A CA 1
ATOM 1740 C C . GLY A 1 223 ? -4.524 3.514 -17.893 1.00 41.72 223 GLY A C 1
ATOM 1741 O O . GLY A 1 223 ? -5.361 3.850 -17.062 1.00 41.72 223 GLY A O 1
ATOM 1742 N N . ASP A 1 224 ? -4.323 4.215 -19.012 1.00 37.00 224 ASP A N 1
ATOM 1743 C CA . ASP A 1 224 ? -5.020 5.426 -19.439 1.00 37.00 224 ASP A CA 1
ATOM 1744 C C . ASP A 1 224 ? -6.467 5.117 -19.883 1.00 37.00 224 ASP A C 1
ATOM 1746 O O . ASP A 1 224 ? -6.845 5.314 -21.039 1.00 37.00 224 ASP A O 1
ATOM 1750 N N . VAL A 1 225 ? -7.313 4.669 -18.956 1.00 33.09 225 VAL A N 1
ATOM 1751 C CA . VAL A 1 225 ? -8.740 5.003 -18.998 1.00 33.09 225 VAL A CA 1
ATOM 1752 C C . VAL A 1 225 ? -9.025 5.921 -17.837 1.00 33.09 225 VAL A C 1
ATOM 1754 O O . VAL A 1 225 ? -9.185 5.483 -16.705 1.00 33.09 225 VAL A O 1
ATOM 1757 N N . LEU A 1 226 ? -9.062 7.217 -18.163 1.00 32.78 226 LEU A N 1
ATOM 1758 C CA . LEU A 1 226 ? -9.710 8.285 -17.409 1.00 32.78 226 LEU A CA 1
ATOM 1759 C C . LEU A 1 226 ? -9.828 7.988 -15.904 1.00 32.78 226 LEU A C 1
ATOM 1761 O O . LEU A 1 226 ? -10.927 7.755 -15.389 1.00 32.78 226 LEU A O 1
ATOM 1765 N N . TRP A 1 227 ? -8.728 8.149 -15.164 1.00 28.86 227 TRP A N 1
ATOM 1766 C CA . TRP A 1 227 ? -8.852 8.728 -13.828 1.00 28.86 227 TRP A CA 1
ATOM 1767 C C . TRP A 1 227 ? -9.266 10.192 -14.018 1.00 28.86 227 TRP A C 1
ATOM 1769 O O . TRP A 1 227 ? -8.518 11.132 -13.798 1.00 28.86 227 TRP A O 1
ATOM 1779 N N . ALA A 1 228 ? -10.480 10.415 -14.510 1.00 28.03 228 ALA A N 1
ATOM 1780 C CA . ALA A 1 228 ? -11.206 11.554 -14.016 1.00 28.03 228 ALA A CA 1
ATOM 1781 C C . ALA A 1 228 ? -11.551 11.136 -12.590 1.00 28.03 228 ALA A C 1
ATOM 1783 O O . ALA A 1 228 ? -12.392 10.253 -12.402 1.00 28.03 228 ALA A O 1
ATOM 1784 N N . ALA A 1 229 ? -10.895 11.734 -11.596 1.00 29.11 229 ALA A N 1
ATOM 1785 C CA . ALA A 1 229 ? -11.519 11.908 -10.296 1.00 29.11 229 ALA A CA 1
ATOM 1786 C C . ALA A 1 229 ? -12.830 12.661 -10.524 1.00 29.11 229 ALA A C 1
ATOM 1788 O O . ALA A 1 229 ? -12.918 13.880 -10.408 1.00 29.11 229 ALA A O 1
ATOM 1789 N N . ARG A 1 230 ? -13.863 11.935 -10.941 1.00 27.62 230 ARG A N 1
ATOM 1790 C CA . ARG A 1 230 ? -15.220 12.398 -10.779 1.00 27.62 230 ARG A CA 1
ATOM 1791 C C . ARG A 1 230 ? -15.453 12.291 -9.287 1.00 27.62 230 ARG A C 1
ATOM 1793 O O . ARG A 1 230 ? -15.427 11.192 -8.737 1.00 27.62 230 ARG A O 1
ATOM 1800 N N . ASN A 1 231 ? -15.631 13.446 -8.655 1.00 25.73 231 ASN A N 1
ATOM 1801 C CA . ASN A 1 231 ? -16.289 13.528 -7.361 1.00 25.73 231 ASN A CA 1
ATOM 1802 C C . ASN A 1 231 ? -17.485 12.553 -7.369 1.00 25.73 231 ASN A C 1
ATOM 1804 O O . ASN A 1 231 ? -18.189 12.502 -8.384 1.00 25.73 231 ASN A O 1
ATOM 1808 N N . PRO A 1 232 ? -17.707 11.771 -6.300 1.00 31.66 232 PRO A N 1
ATOM 1809 C CA . PRO A 1 232 ? -18.737 10.738 -6.231 1.00 31.66 232 PRO A CA 1
ATOM 1810 C C . PRO A 1 232 ? -20.133 11.364 -6.090 1.00 31.66 232 PRO A C 1
ATOM 1812 O O . PRO A 1 232 ? -20.845 11.147 -5.121 1.00 31.66 232 PRO A O 1
ATOM 1815 N N . THR A 1 233 ? -20.535 12.182 -7.058 1.00 31.91 233 THR A N 1
ATOM 1816 C CA . THR A 1 233 ? -21.883 12.747 -7.177 1.00 31.91 233 THR A CA 1
ATOM 1817 C C . THR A 1 233 ? -22.745 11.946 -8.152 1.00 31.91 233 THR A C 1
ATOM 1819 O O . THR A 1 233 ? -23.812 12.400 -8.562 1.00 31.91 233 THR A O 1
ATOM 1822 N N . HIS A 1 234 ? -22.308 10.747 -8.548 1.00 31.09 234 HIS A N 1
ATOM 1823 C CA . HIS A 1 234 ? -23.128 9.819 -9.319 1.00 31.09 234 HIS A CA 1
ATOM 1824 C C . HIS A 1 234 ? -23.387 8.548 -8.511 1.00 31.09 234 HIS A C 1
ATOM 1826 O O . HIS A 1 234 ? -22.424 7.854 -8.181 1.00 31.09 234 HIS A O 1
ATOM 1832 N N . PRO A 1 235 ? -24.660 8.249 -8.184 1.00 31.98 235 PRO A N 1
ATOM 1833 C CA . PRO A 1 235 ? -25.008 6.982 -7.565 1.00 31.98 235 PRO A CA 1
ATOM 1834 C C . PRO A 1 235 ? -24.709 5.824 -8.535 1.00 31.98 235 PRO A C 1
ATOM 1836 O O . PRO A 1 235 ? -24.783 6.017 -9.755 1.00 31.98 235 PRO A O 1
ATOM 1839 N N . PRO A 1 236 ? -24.338 4.639 -8.018 1.00 34.47 236 PRO A N 1
ATOM 1840 C CA . PRO A 1 236 ? -24.154 3.453 -8.838 1.00 34.47 236 PRO A CA 1
ATOM 1841 C C . PRO A 1 236 ? -25.473 3.029 -9.497 1.00 34.47 236 PRO A C 1
ATOM 1843 O O . PRO A 1 236 ? -26.564 3.291 -8.992 1.00 34.47 236 PRO A O 1
ATOM 1846 N N . ASP A 1 237 ? -25.328 2.392 -10.653 1.00 36.16 237 ASP A N 1
ATOM 1847 C CA . ASP A 1 237 ? -26.398 1.808 -11.456 1.00 36.16 237 ASP A CA 1
ATOM 1848 C C . ASP A 1 237 ? -27.214 0.788 -10.624 1.00 36.16 237 ASP A C 1
ATOM 1850 O O . ASP A 1 237 ? -26.614 -0.150 -10.085 1.00 36.16 237 ASP A O 1
ATOM 1854 N N . PRO A 1 238 ? -28.543 0.962 -10.466 1.00 35.69 238 PRO A N 1
ATOM 1855 C CA . PRO A 1 238 ? -29.370 0.107 -9.610 1.00 35.69 238 PRO A CA 1
ATOM 1856 C C . PRO A 1 238 ? -29.428 -1.362 -10.058 1.00 35.69 238 PRO A C 1
ATOM 1858 O O . PRO A 1 238 ? -29.723 -2.224 -9.232 1.00 35.69 238 PRO A O 1
ATOM 1861 N N . ASP A 1 239 ? -29.075 -1.674 -11.307 1.00 32.12 239 ASP A N 1
ATOM 1862 C CA . ASP A 1 239 ? -29.178 -3.034 -11.853 1.00 32.12 239 ASP A CA 1
ATOM 1863 C C . ASP A 1 239 ? -27.987 -3.951 -11.492 1.00 32.12 239 ASP A C 1
ATOM 1865 O O . ASP A 1 239 ? -27.940 -5.105 -11.914 1.00 32.12 239 ASP A O 1
ATOM 1869 N N . ARG A 1 240 ? -27.018 -3.476 -10.690 1.00 35.16 240 ARG A N 1
ATOM 1870 C CA . ARG A 1 240 ? -25.821 -4.253 -10.292 1.00 35.16 240 ARG A CA 1
ATOM 1871 C C . ARG A 1 240 ? -25.749 -4.678 -8.822 1.00 35.16 240 ARG A C 1
ATOM 1873 O O . ARG A 1 240 ? -24.809 -5.381 -8.467 1.00 35.16 240 ARG A O 1
ATOM 1880 N N . CYS A 1 241 ? -26.701 -4.276 -7.977 1.00 28.83 241 CYS A N 1
ATOM 1881 C CA . CYS A 1 241 ? -26.628 -4.468 -6.516 1.00 28.83 241 CYS A CA 1
ATOM 1882 C C . CYS A 1 241 ? -27.592 -5.526 -5.951 1.00 28.83 241 CYS A C 1
ATOM 1884 O O . CYS A 1 241 ? -27.924 -5.486 -4.769 1.00 28.83 241 CYS A O 1
ATOM 1886 N N . MET A 1 242 ? -28.048 -6.473 -6.765 1.00 26.83 242 MET A N 1
ATOM 1887 C CA . MET A 1 242 ? -28.895 -7.575 -6.305 1.00 26.83 242 MET A CA 1
ATOM 1888 C C . MET A 1 242 ? -28.112 -8.880 -6.365 1.00 26.83 242 MET A C 1
ATOM 1890 O O . MET A 1 242 ? -28.366 -9.683 -7.247 1.00 26.83 242 MET A O 1
ATOM 1894 N N . GLU A 1 243 ? -27.144 -9.067 -5.463 1.00 29.39 243 GLU A N 1
ATOM 1895 C CA . GLU A 1 243 ? -26.740 -10.397 -4.984 1.00 29.39 243 GLU A CA 1
ATOM 1896 C C . GLU A 1 243 ? -25.727 -10.296 -3.826 1.00 29.39 243 GLU A C 1
ATOM 1898 O O . GLU A 1 243 ? -24.674 -9.675 -3.953 1.00 29.39 243 GLU A O 1
ATOM 1903 N N . THR A 1 244 ? -26.050 -10.991 -2.725 1.00 30.81 244 THR A N 1
ATOM 1904 C CA . THR A 1 244 ? -25.247 -11.267 -1.508 1.00 30.81 244 THR A CA 1
ATOM 1905 C C . THR A 1 244 ? -25.123 -10.116 -0.494 1.00 30.81 244 THR A C 1
ATOM 1907 O O . THR A 1 244 ? -24.838 -8.985 -0.850 1.00 30.81 244 THR A O 1
ATOM 1910 N N . SER A 1 245 ? -25.309 -10.287 0.814 1.00 31.50 245 SER A N 1
ATOM 1911 C CA . SER A 1 245 ? -25.800 -11.391 1.645 1.00 31.50 245 SER A CA 1
ATOM 1912 C C . SER A 1 245 ? -26.091 -10.808 3.034 1.00 31.50 245 SER A C 1
ATOM 1914 O O . SER A 1 245 ? -25.277 -10.057 3.568 1.00 31.50 245 SER A O 1
ATOM 1916 N N . GLU A 1 246 ? -27.228 -11.166 3.624 1.00 33.59 246 GLU A N 1
ATOM 1917 C CA . GLU A 1 246 ? -27.559 -10.891 5.023 1.00 33.59 246 GLU A CA 1
ATOM 1918 C C . GLU A 1 246 ? -26.560 -11.598 5.953 1.00 33.59 246 GLU A C 1
ATOM 1920 O O . GLU A 1 246 ? -26.653 -12.807 6.155 1.00 33.59 246 GLU A O 1
ATOM 1925 N N . GLN A 1 247 ? -25.616 -10.867 6.550 1.00 35.56 247 GLN A N 1
ATOM 1926 C CA . GLN A 1 247 ? -24.905 -11.336 7.742 1.00 35.56 247 GLN A CA 1
ATOM 1927 C C . GLN A 1 247 ? -24.829 -10.212 8.777 1.00 35.56 247 GLN A C 1
ATOM 1929 O O . GLN A 1 247 ? -24.374 -9.102 8.519 1.00 35.56 247 GLN A O 1
ATOM 1934 N N . GLY A 1 248 ? -25.418 -10.501 9.937 1.00 29.66 248 GLY A N 1
ATOM 1935 C CA . GLY A 1 248 ? -25.706 -9.538 10.986 1.00 29.66 248 GLY A CA 1
ATOM 1936 C C . GLY A 1 248 ? -24.459 -8.999 11.679 1.00 29.66 248 GLY A C 1
ATOM 1937 O O . GLY A 1 248 ? -23.574 -9.745 12.091 1.00 29.66 248 GLY A O 1
ATOM 1938 N N . CYS A 1 249 ? -24.472 -7.685 11.895 1.00 30.55 249 CYS A N 1
ATOM 1939 C CA . CYS A 1 249 ? -23.549 -6.957 12.752 1.00 30.55 249 CYS A CA 1
ATOM 1940 C C . CYS A 1 249 ? -23.567 -7.540 14.178 1.00 30.55 249 CYS A C 1
ATOM 1942 O O . CYS A 1 249 ? -24.457 -7.240 14.982 1.00 30.55 249 CYS A O 1
ATOM 1944 N N . ARG A 1 250 ? -22.569 -8.358 14.530 1.00 32.97 250 ARG A N 1
ATOM 1945 C CA . ARG A 1 250 ? -22.323 -8.726 15.929 1.00 32.97 250 ARG A CA 1
ATOM 1946 C C . ARG A 1 250 ? -21.712 -7.520 16.637 1.00 32.97 250 ARG A C 1
ATOM 1948 O O . ARG A 1 250 ? -20.656 -7.030 16.253 1.00 32.97 250 ARG A O 1
ATOM 1955 N N . ARG A 1 251 ? -22.378 -7.025 17.687 1.00 34.59 251 ARG A N 1
ATOM 1956 C CA . ARG A 1 251 ? -21.780 -6.053 18.617 1.00 34.59 251 ARG A CA 1
ATOM 1957 C C . ARG A 1 251 ? -20.443 -6.610 19.101 1.00 34.59 251 ARG A C 1
ATOM 1959 O O . ARG A 1 251 ? -20.409 -7.732 19.596 1.00 34.59 251 ARG A O 1
ATOM 1966 N N . LEU A 1 252 ? -19.390 -5.793 19.035 1.00 36.44 252 LEU A N 1
ATOM 1967 C CA . LEU A 1 252 ? -18.140 -6.001 19.768 1.00 36.44 252 LEU A CA 1
ATOM 1968 C C . LEU A 1 252 ? -18.454 -6.079 21.271 1.00 36.44 252 LEU A C 1
ATOM 1970 O O . LEU A 1 252 ? -18.463 -5.067 21.977 1.00 36.44 252 LEU A O 1
ATOM 1974 N N . GLN A 1 253 ? -18.781 -7.276 21.746 1.00 31.84 253 GLN A N 1
ATOM 1975 C CA . GLN A 1 253 ? -18.811 -7.627 23.153 1.00 31.84 253 GLN A CA 1
ATOM 1976 C C . GLN A 1 253 ? -17.464 -8.266 23.457 1.00 31.84 253 GLN A C 1
ATOM 1978 O O . GLN A 1 253 ? -17.194 -9.400 23.074 1.00 31.84 253 GLN A O 1
ATOM 1983 N N . PHE A 1 254 ? -16.598 -7.505 24.119 1.00 38.53 254 PHE A N 1
ATOM 1984 C CA . PHE A 1 254 ? -15.469 -8.105 24.811 1.00 38.53 254 PHE A CA 1
ATOM 1985 C C . PHE A 1 254 ? -16.057 -8.978 25.931 1.00 38.53 254 PHE A C 1
ATOM 1987 O O . PHE A 1 254 ? -16.855 -8.446 26.707 1.00 38.53 254 PHE A O 1
ATOM 1994 N N . PRO A 1 255 ? -15.735 -10.282 26.010 1.00 32.75 255 PRO A N 1
ATOM 1995 C CA . PRO A 1 255 ? -16.198 -11.117 27.111 1.00 32.75 255 PRO A CA 1
ATOM 1996 C C . PRO A 1 255 ? -15.755 -10.498 28.440 1.00 32.75 255 PRO A C 1
ATOM 1998 O O . PRO A 1 255 ? -14.648 -9.963 28.540 1.00 32.75 255 PRO A O 1
ATOM 2001 N N . ASP A 1 256 ? -16.667 -10.530 29.412 1.00 35.28 256 ASP A N 1
ATOM 2002 C CA . ASP A 1 256 ? -16.579 -9.875 30.714 1.00 35.28 256 ASP A CA 1
ATOM 2003 C C . ASP A 1 256 ? -15.170 -9.925 31.318 1.00 35.28 256 ASP A C 1
ATOM 2005 O O . ASP A 1 256 ? -14.699 -10.952 31.808 1.00 35.28 256 ASP A O 1
ATOM 2009 N N . LEU A 1 257 ? -14.504 -8.769 31.331 1.00 37.12 257 LEU A N 1
ATOM 2010 C CA . LEU A 1 257 ? -13.327 -8.542 32.159 1.00 37.12 257 LEU A CA 1
ATOM 2011 C C . LEU A 1 257 ? -13.806 -8.257 33.587 1.00 37.12 257 LEU A C 1
ATOM 2013 O O . LEU A 1 257 ? -13.826 -7.109 34.031 1.00 37.12 257 LEU A O 1
ATOM 2017 N N . GLN A 1 258 ? -14.220 -9.307 34.298 1.00 31.66 258 GLN A N 1
ATOM 2018 C CA . GLN A 1 258 ? -14.171 -9.303 35.757 1.00 31.66 258 GLN A CA 1
ATOM 2019 C C . GLN A 1 258 ? -12.705 -9.475 36.174 1.00 31.66 258 GLN A C 1
ATOM 2021 O O . GLN A 1 258 ? -12.095 -10.511 35.903 1.00 31.66 258 GLN A O 1
ATOM 2026 N N . GLY A 1 259 ? -12.140 -8.432 36.788 1.00 32.75 259 GLY A N 1
ATOM 2027 C CA . GLY A 1 259 ? -10.767 -8.387 37.299 1.00 32.75 259 GLY A CA 1
ATOM 2028 C C . GLY A 1 259 ? -10.175 -6.989 37.255 1.00 32.75 259 GLY A C 1
ATOM 2029 O O . GLY A 1 259 ? -9.518 -6.667 36.237 1.00 32.75 259 GLY A O 1
#

Foldseek 3Di:
DVVVVVVVPDDFLVNPPDDDPPVVVVVVVCVVVDDPVVVVVVVVVVVVVLVVVLVVCVVVQLVLLVPADPVLCVPCVPPSLVSVQVVCVLQVPQDNCVSVCSRHPPDPDDQHDDRPPPDDHDDWDADPVRHQDDDDPVRQLVLQVVLVVVVVVVDVVVDDDPVLVVVVVVCVVVVNDDDPDDPVVVVVVDVRDRDWDWDWDDDPVDTDIDTPCCVRRVPCVRVPDDPPPPPPSDDDDPVPPPDDDDDDDDPSDDPDPPD

Mean predicted aligned error: 13.35 Å

Secondary structure (DSSP, 8-state):
-HHHHHHHTSPPTTTS-----HHHHHHHHHHHHS-HHHHHHHHHHHHHHHHHHHHHHHHHHHHHHTTS-HHHHHHHTTS-HHHHHHHHHHHT-S-SSHHHHHHH---SSSPPPP-TTTSPPP---B-TTS-B----HHHHHHHHHHHHHHHHHHHHHH---HHHHHHHHHHHHTTSS-----HHHHHHH-SS-----EEEEE-SS-EEEEE-HHHHHSGGGGT-S------S-SPPPGGG-------------------

Sequence (259 aa):
MDHLKAALNRKHPFETGITLPLSLEAAIETQLSLTPDEIIRRRKLTMKAIKKRAVALESATTTSQAPIHSDVAKIAGNLNLDLLEELIDLTDYPDRALVEDLRNGMPVVGHMTVAPGVFAPPRPPTDSDGKEKVISLDELHRRARSARASIINSICEEGFKAEVWEGTLQEVEKGHLEGPLQLTAIESSFENPVIVRRFPVHQSDKTRLCDDYKRSTNLNKFGDVLWAARNPTHPPDPDRCMETSEQGCRRLQFPDLQG

Solvent-accessible surface area (backbone atoms only — not comparable to full-atom values): 16373 Å² total; per-residue (Å²): 112,68,69,59,56,53,54,74,70,51,75,52,66,82,71,53,69,86,80,69,58,69,72,55,50,53,50,51,51,51,61,73,74,42,54,73,66,56,51,51,50,51,51,52,50,52,52,51,51,51,53,55,49,46,64,74,38,48,70,59,36,55,60,73,52,63,81,40,51,70,77,38,35,76,71,41,59,86,53,62,51,60,54,49,46,51,49,36,64,70,67,65,48,68,59,76,57,56,54,57,34,51,51,74,43,70,84,89,75,78,83,79,82,75,35,67,92,78,53,80,73,82,77,75,19,44,50,99,86,67,47,74,45,80,78,54,72,68,56,49,41,52,44,27,61,71,33,43,65,59,52,53,51,52,49,64,73,71,48,92,54,66,70,63,51,54,54,49,52,55,36,30,75,71,66,77,45,89,65,93,74,57,68,68,57,49,62,70,76,31,97,65,69,73,72,64,48,74,45,78,44,81,52,101,90,49,74,43,80,41,73,34,41,48,80,40,58,46,54,38,71,48,56,66,46,76,85,64,84,65,72,90,72,66,77,77,72,80,91,75,74,87,76,89,75,99,72,82,87,74,76,86,70,76,77,84,82,83,126

Radius of gyration: 25.33 Å; Cα contacts (8 Å, |Δi|>4): 158; chains: 1; bounding box: 62×41×66 Å

Organism: Perkinsus marinus (strain ATCC 50983 / TXsc) (NCBI:txid423536)